Protein AF-A0A2E6VPT6-F1 (afdb_monomer_lite)

pLDDT: mean 77.1, std 21.38, range [27.17, 98.0]

Sequence (353 aa):
MSQFRINTGSLKQSLVQQAKQEAKQEAKKKENAQTSQAAENAAENAEVPGDADGPDAAILKKMRKQRRAKKASAEGASELDDSLKDGDLDSETLTANAVSRKGGGGSDLLGGDSFGEGNRREMIEQYLLGHIKEDSDHFSKLRAEGQNDFFDPELDAKAIEDLGLKAPGHMVRLFDYWRHQGLDRFETIEKSASLLNGFRNAGKVRQLFNELETSPIRDIYPLEVMISLLEQNNNKLPGVNFGNVLQNLDQLAKEQTAVTGHPTLLELPKDYRIKGFAILGGRRPGYAFTPSPKEGYYQLNVETEGQWDFALLAVPTKQVGRITRELPSESILEKFSLNVIEASEAPTLEEKA

Secondary structure (DSSP, 8-state):
-------HHHHHHHHHHHHHHHHHHHHHHHHHHHHHHHHHHHHHT-PPPP----HHHHHHHHHHHHHHHHHHHHHHHHHHHHSSSS----S---------------TTSS------HHHHHHHHHHHHH-SHHHHHHHHHHHHHTT------TT--HHHHHHTGGGHHHHHHHHHHHHHHTT--HHHHHHHHHHHHHT-S-HHHHHHHHHHHTTS--SS--HHHHHHHHHHHHGGGSBTEEE----S-HHHHHHT--EETTSPEEEE--TTEEEEEEEESSS----EEEEE-SSTTEEEEEESS-EEEEEEEEEEEEEEETTEEEE-TT-EEEEEEEEEEE-GGGSPPTTT--

Structure (mmCIF, N/CA/C/O backbone):
data_AF-A0A2E6VPT6-F1
#
_entry.id   AF-A0A2E6VPT6-F1
#
loop_
_atom_site.group_PDB
_atom_site.id
_atom_site.type_symbol
_atom_site.label_atom_id
_atom_site.label_alt_id
_atom_site.label_comp_id
_atom_site.label_asym_id
_atom_site.label_entity_id
_atom_site.label_seq_id
_atom_site.pdbx_PDB_ins_code
_atom_site.Cartn_x
_atom_site.Cartn_y
_atom_site.Cartn_z
_atom_site.occupancy
_atom_site.B_iso_or_equiv
_atom_site.auth_seq_id
_atom_site.auth_comp_id
_atom_site.auth_asym_id
_atom_site.auth_atom_id
_atom_site.pdbx_PDB_model_num
ATOM 1 N N . MET A 1 1 ? -13.534 -58.617 22.914 1.00 40.75 1 MET A N 1
ATOM 2 C CA . MET A 1 1 ? -14.288 -57.796 21.941 1.00 40.75 1 MET A CA 1
ATOM 3 C C . MET A 1 1 ? -15.267 -56.926 22.716 1.00 40.75 1 MET A C 1
ATOM 5 O O . MET A 1 1 ? -16.223 -57.460 23.262 1.00 40.75 1 MET A O 1
ATOM 9 N N . SER A 1 2 ? -14.976 -55.632 22.863 1.00 48.31 2 SER A N 1
ATOM 10 C CA . SER A 1 2 ? -15.811 -54.697 23.632 1.00 48.31 2 SER A CA 1
ATOM 11 C C . SER A 1 2 ? -16.874 -54.087 22.718 1.00 48.31 2 SER A C 1
ATOM 13 O O . SER A 1 2 ? -16.536 -53.479 21.704 1.00 48.31 2 SER A O 1
ATOM 15 N N . GLN A 1 3 ? -18.153 -54.298 23.034 1.00 47.59 3 GLN A N 1
ATOM 16 C CA . GLN A 1 3 ? -19.277 -53.750 22.276 1.00 47.59 3 GLN A CA 1
ATOM 17 C C . GLN A 1 3 ? -19.547 -52.306 22.719 1.00 47.59 3 GLN A C 1
ATOM 19 O O . GLN A 1 3 ? -20.105 -52.070 23.789 1.00 47.59 3 GLN A O 1
ATOM 24 N N . PHE A 1 4 ? -19.182 -51.335 21.881 1.00 52.88 4 PHE A N 1
ATOM 25 C CA . PHE A 1 4 ? -19.593 -49.942 22.049 1.00 52.88 4 PHE A CA 1
ATOM 26 C C . PHE A 1 4 ? -21.059 -49.780 21.630 1.00 52.88 4 PHE A C 1
ATOM 28 O O . PHE A 1 4 ? -21.396 -49.853 20.449 1.00 52.88 4 PHE A O 1
ATOM 35 N N . ARG A 1 5 ? -21.947 -49.546 22.602 1.00 55.59 5 ARG A N 1
ATOM 36 C CA . ARG A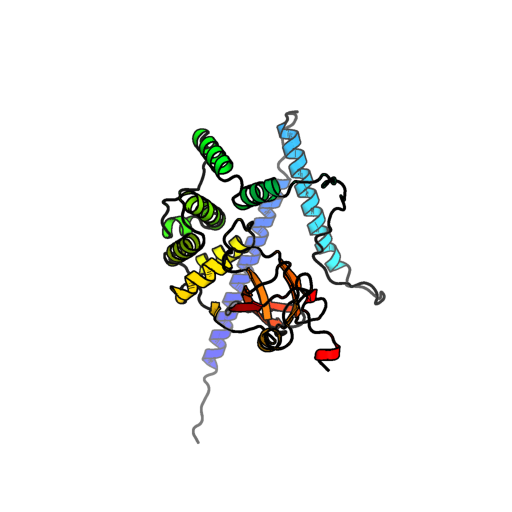 1 5 ? -23.324 -49.107 22.345 1.00 55.59 5 ARG A CA 1
ATOM 37 C C . ARG A 1 5 ? -23.340 -47.586 22.215 1.00 55.59 5 ARG A C 1
ATOM 39 O O . ARG A 1 5 ? -23.150 -46.875 23.198 1.00 55.59 5 ARG A O 1
ATOM 46 N N . ILE A 1 6 ? -23.567 -47.092 21.001 1.00 63.19 6 ILE A N 1
ATOM 47 C CA . ILE A 1 6 ? -23.748 -45.662 20.733 1.00 63.19 6 ILE A CA 1
ATOM 48 C C . ILE A 1 6 ? -25.130 -45.248 21.248 1.00 63.19 6 ILE A C 1
ATOM 50 O O . ILE A 1 6 ? -26.151 -45.814 20.859 1.00 63.19 6 ILE A O 1
ATOM 54 N N . ASN A 1 7 ? -25.161 -44.261 22.144 1.00 60.19 7 ASN A N 1
ATOM 55 C CA . ASN A 1 7 ? -26.386 -43.747 22.744 1.00 60.19 7 ASN A CA 1
ATOM 56 C C . ASN A 1 7 ? -27.104 -42.795 21.769 1.00 60.19 7 ASN A C 1
ATOM 58 O O . ASN A 1 7 ? -26.874 -41.586 21.753 1.00 60.19 7 ASN A O 1
ATOM 62 N N . THR A 1 8 ? -27.984 -43.349 20.935 1.00 69.75 8 THR A N 1
ATOM 63 C CA . THR A 1 8 ? -28.725 -42.630 19.881 1.00 69.75 8 THR A CA 1
ATOM 64 C C . THR A 1 8 ? -29.763 -41.627 20.403 1.00 69.75 8 THR A C 1
ATOM 66 O O . THR A 1 8 ? -30.329 -40.871 19.614 1.00 69.75 8 THR A O 1
ATOM 69 N N . GLY A 1 9 ? -30.043 -41.604 21.712 1.00 72.69 9 GLY A N 1
ATOM 70 C CA . GLY A 1 9 ? -31.019 -40.686 22.310 1.00 72.69 9 GLY A CA 1
ATOM 71 C C . GLY A 1 9 ? -30.565 -39.222 22.308 1.00 72.69 9 GLY A C 1
ATOM 72 O O . GLY A 1 9 ? -31.368 -38.332 22.036 1.00 72.69 9 GLY A O 1
ATOM 73 N N . SER A 1 10 ? -29.269 -38.979 22.532 1.00 72.88 10 SER A N 1
ATOM 74 C CA . SER A 1 10 ? -28.702 -37.624 22.638 1.00 72.88 10 SER A CA 1
ATOM 75 C C . SER A 1 10 ? -28.697 -36.881 21.291 1.00 72.88 10 SER A C 1
ATOM 77 O O . SER A 1 10 ? -29.099 -35.722 21.201 1.00 72.88 10 SER A O 1
ATOM 79 N N . LEU A 1 11 ? -28.364 -37.588 20.206 1.00 72.50 11 LEU A N 1
ATOM 80 C CA . LEU A 1 11 ? -28.342 -37.031 18.846 1.00 72.50 11 LEU A CA 1
ATOM 81 C C . LEU A 1 11 ? -29.724 -36.575 18.361 1.00 72.50 11 LEU A C 1
ATOM 83 O O . LEU A 1 11 ? -29.849 -35.530 17.728 1.00 72.50 11 LEU A O 1
ATOM 87 N N . LYS A 1 12 ? -30.786 -37.317 18.693 1.00 79.44 12 LYS A N 1
ATOM 88 C CA . LYS A 1 12 ? -32.149 -36.922 18.309 1.00 79.44 12 LYS A CA 1
ATOM 89 C C . LYS A 1 12 ? -32.606 -35.656 19.035 1.00 79.44 12 LYS A C 1
ATOM 91 O O . LYS A 1 12 ? -33.304 -34.840 18.440 1.00 79.44 12 LYS A O 1
ATOM 96 N N . GLN A 1 13 ? -32.201 -35.463 20.291 1.00 82.25 13 GLN A N 1
ATOM 97 C CA . GLN A 1 13 ? -32.541 -34.248 21.036 1.00 82.25 13 GLN A CA 1
ATOM 98 C C . GLN A 1 13 ? -31.805 -33.013 20.502 1.00 82.25 13 GLN A C 1
ATOM 100 O O . GLN A 1 13 ? -32.424 -31.952 20.403 1.00 82.25 13 GLN A O 1
ATOM 105 N N . SER A 1 14 ? -30.537 -33.144 20.093 1.00 82.06 14 SER A N 1
ATOM 106 C CA . SER A 1 14 ? -29.776 -32.011 19.544 1.00 82.06 14 SER A CA 1
ATOM 107 C C . SER A 1 14 ? -30.346 -31.534 18.200 1.00 82.06 14 SER A C 1
ATOM 109 O O . SER A 1 14 ? -30.521 -30.332 18.003 1.00 82.06 14 SER A O 1
ATOM 111 N N . LEU A 1 15 ? -30.735 -32.458 17.313 1.00 83.69 15 LEU A N 1
ATOM 112 C CA . LEU A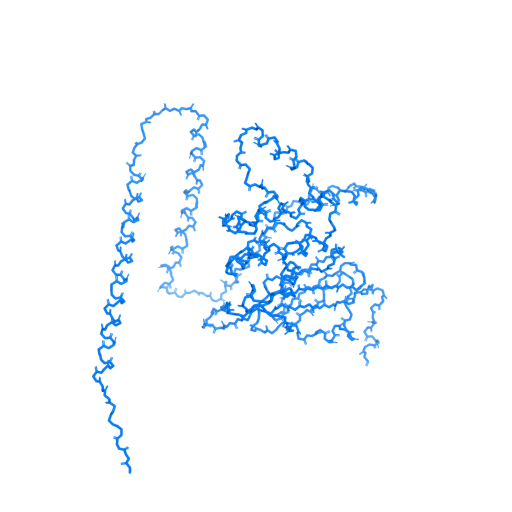 1 15 ? -31.313 -32.117 16.006 1.00 83.69 15 LEU A CA 1
ATOM 113 C C . LEU A 1 15 ? -32.670 -31.406 16.130 1.00 83.69 15 LEU A C 1
ATOM 115 O O . LEU A 1 15 ? -32.945 -30.449 15.409 1.00 83.69 15 LEU A O 1
ATOM 119 N N . VAL A 1 16 ? -33.506 -31.816 17.090 1.00 89.56 16 VAL A N 1
ATOM 120 C CA . VAL A 1 16 ? -34.799 -31.156 17.346 1.00 89.56 16 VAL A CA 1
ATOM 121 C C . VAL A 1 16 ? -34.610 -29.747 17.917 1.00 89.56 16 VAL A C 1
ATOM 123 O O . VAL A 1 16 ? -35.387 -28.844 17.600 1.00 89.56 16 VAL A O 1
ATOM 126 N N . GLN A 1 17 ? -33.587 -29.527 18.748 1.00 87.44 17 GLN A N 1
ATOM 127 C CA . GLN A 1 17 ? -33.273 -28.187 19.253 1.00 87.44 17 GLN A CA 1
ATOM 128 C C . GLN A 1 17 ? -32.761 -27.266 18.144 1.00 87.44 17 GLN A C 1
ATOM 130 O O . GLN A 1 17 ? -33.186 -26.112 18.082 1.00 87.44 17 GLN A O 1
ATOM 135 N N . GLN A 1 18 ? -31.926 -27.781 17.241 1.00 87.31 18 GLN A N 1
ATOM 136 C CA . GLN A 1 18 ? -31.409 -27.017 16.110 1.00 87.31 18 GLN A CA 1
ATOM 137 C C . GLN A 1 18 ? -32.531 -26.591 15.148 1.00 87.31 18 GLN A C 1
ATOM 139 O O . GLN A 1 18 ? -32.668 -25.403 14.859 1.00 87.31 18 GLN A O 1
ATOM 144 N N . ALA A 1 19 ? -33.430 -27.510 14.777 1.00 89.56 19 ALA A N 1
ATOM 145 C CA . ALA A 1 19 ? -34.576 -27.195 13.916 1.00 89.56 19 ALA A CA 1
ATOM 146 C C . ALA A 1 19 ? -35.510 -26.126 14.525 1.00 89.56 19 ALA A C 1
ATOM 148 O O . ALA A 1 19 ? -36.027 -25.256 13.823 1.00 89.56 19 ALA A O 1
ATOM 149 N N . LYS A 1 20 ? -35.702 -26.135 15.854 1.00 90.94 20 LYS A N 1
ATOM 150 C CA . LYS A 1 20 ? -36.490 -25.100 16.551 1.00 90.94 20 LYS A CA 1
ATOM 151 C C . LYS A 1 20 ? -35.816 -23.726 16.533 1.00 90.94 20 LYS A C 1
ATOM 153 O O . LYS A 1 20 ? -36.515 -22.713 16.496 1.00 90.94 20 LYS A O 1
ATOM 158 N N . GLN A 1 21 ? -34.486 -23.672 16.586 1.00 88.06 21 GLN A N 1
ATOM 159 C CA . GLN A 1 21 ? -33.748 -22.410 16.513 1.00 88.06 21 GLN A CA 1
ATOM 160 C C . GLN A 1 21 ? -33.799 -21.814 15.105 1.00 88.06 21 GLN A C 1
ATOM 162 O O . GLN A 1 21 ? -34.060 -20.618 14.971 1.00 88.06 21 GLN A O 1
ATOM 167 N N . GLU A 1 22 ? -33.641 -22.641 14.074 1.00 89.56 22 GLU A N 1
ATOM 168 C CA . GLU A 1 22 ? -33.713 -22.219 12.671 1.00 89.56 22 GLU A CA 1
ATOM 169 C C . GLU A 1 22 ? -35.109 -21.680 12.317 1.00 89.56 22 GLU A C 1
ATOM 171 O O . GLU A 1 22 ? -35.226 -20.556 11.824 1.00 89.56 22 GLU A O 1
ATOM 176 N N . ALA A 1 23 ? -36.180 -22.383 12.708 1.00 90.25 23 ALA A N 1
ATOM 177 C CA . ALA A 1 23 ? -37.555 -21.918 12.492 1.00 90.25 23 ALA A CA 1
ATOM 178 C C . ALA A 1 23 ? -37.846 -20.568 13.182 1.00 90.25 23 ALA A C 1
ATOM 180 O O . ALA A 1 23 ? -38.525 -19.700 12.628 1.00 90.25 23 ALA A O 1
ATOM 181 N N . LYS A 1 24 ? -37.295 -20.349 14.386 1.00 90.38 24 LYS A N 1
ATOM 182 C CA . LYS A 1 24 ? -37.454 -19.084 15.123 1.00 90.38 24 LYS A CA 1
ATOM 183 C C . LYS A 1 24 ? -36.692 -17.928 14.465 1.00 90.38 24 LYS A C 1
ATOM 185 O O . LYS A 1 24 ? -37.152 -16.787 14.521 1.00 90.38 24 LYS A O 1
ATOM 190 N N . GLN A 1 25 ? -35.539 -18.200 13.854 1.00 85.38 25 GLN A N 1
ATOM 191 C CA . GLN A 1 25 ? -34.781 -17.193 13.107 1.00 85.38 25 GLN A CA 1
ATOM 192 C C . GLN A 1 25 ? -35.472 -16.823 11.791 1.00 85.38 25 GLN A C 1
ATOM 194 O O . GLN A 1 25 ? -35.511 -15.645 11.436 1.00 85.38 25 GLN A O 1
ATOM 199 N N . GLU A 1 26 ? -36.056 -17.796 11.094 1.00 87.94 26 GLU A N 1
ATOM 200 C CA . GLU A 1 26 ? -36.772 -17.549 9.842 1.00 87.94 26 GLU A CA 1
ATOM 201 C C . GLU A 1 26 ? -38.056 -16.732 10.060 1.00 87.94 26 GLU A C 1
ATOM 203 O O . GLU A 1 26 ? -38.326 -15.794 9.309 1.00 87.94 26 GLU A O 1
ATOM 208 N N . ALA A 1 27 ? -38.799 -17.005 11.140 1.00 88.81 27 ALA A N 1
ATOM 209 C CA . ALA A 1 27 ? -39.974 -16.219 11.519 1.00 88.81 27 ALA A CA 1
ATOM 210 C C . ALA A 1 27 ? -39.625 -14.744 11.801 1.00 88.81 27 ALA A C 1
ATOM 212 O O . ALA A 1 27 ? -40.278 -13.847 11.271 1.00 88.81 27 ALA A O 1
ATOM 213 N N . LYS A 1 28 ? -38.535 -14.482 12.541 1.00 88.38 28 LYS A N 1
ATOM 214 C CA . LYS A 1 28 ? -38.053 -13.111 12.799 1.00 88.38 28 LYS A CA 1
ATOM 215 C C . LYS A 1 28 ? -37.633 -12.372 11.528 1.00 88.38 28 LYS A C 1
ATOM 217 O O . LYS A 1 28 ? -37.831 -11.165 11.425 1.00 88.38 28 LYS A O 1
ATOM 222 N N . LYS A 1 29 ? -37.047 -13.075 10.551 1.00 85.19 29 LYS A N 1
ATOM 223 C CA . LYS A 1 29 ? -36.697 -12.470 9.255 1.00 85.19 29 LYS A CA 1
ATOM 224 C C . LYS A 1 29 ? -37.944 -12.044 8.476 1.00 85.19 29 LYS A C 1
ATOM 226 O O . LYS A 1 29 ? -37.945 -10.954 7.913 1.00 85.19 29 LYS A O 1
ATOM 231 N N . LYS A 1 30 ? -38.999 -12.867 8.478 1.00 88.06 30 LYS A N 1
ATOM 232 C CA . LYS A 1 30 ? -40.273 -12.553 7.804 1.00 88.06 30 LYS A CA 1
ATOM 233 C C . LYS A 1 30 ? -40.994 -11.365 8.455 1.00 88.06 30 LYS A C 1
ATOM 235 O O . LYS A 1 30 ? -41.487 -10.500 7.740 1.00 88.06 30 LYS A O 1
ATOM 240 N N . GLU A 1 31 ? -40.976 -11.278 9.784 1.00 83.88 31 GLU A N 1
ATOM 241 C CA . GLU A 1 31 ? -41.563 -10.161 10.541 1.00 83.88 31 GLU A CA 1
ATOM 242 C C . GLU A 1 31 ? -40.852 -8.822 10.260 1.00 83.88 31 GLU A C 1
ATOM 244 O O . GLU A 1 31 ? -41.497 -7.811 9.973 1.00 83.88 31 GLU A O 1
ATOM 249 N N . ASN A 1 32 ? -39.513 -8.820 10.236 1.00 77.38 32 ASN A N 1
ATOM 250 C CA . ASN A 1 32 ? -38.742 -7.622 9.891 1.00 77.38 32 ASN A CA 1
ATOM 251 C C . ASN A 1 32 ? -38.994 -7.167 8.444 1.00 77.38 32 ASN A C 1
ATOM 253 O O . ASN A 1 32 ? -39.146 -5.971 8.205 1.00 77.38 32 ASN A O 1
ATOM 257 N N . ALA A 1 33 ? -39.086 -8.103 7.492 1.00 77.94 33 ALA A N 1
ATOM 258 C CA . ALA A 1 33 ? -39.359 -7.780 6.091 1.00 77.94 33 ALA A CA 1
ATOM 259 C C . ALA A 1 33 ? -40.743 -7.132 5.901 1.00 77.94 33 ALA A C 1
ATOM 261 O O . ALA A 1 33 ? -40.857 -6.118 5.216 1.00 77.94 33 ALA A O 1
ATOM 262 N N . GLN A 1 34 ? -41.780 -7.657 6.567 1.00 77.62 34 GLN A N 1
ATOM 263 C CA . GLN A 1 34 ? -43.126 -7.072 6.527 1.00 77.62 34 GLN A CA 1
ATOM 264 C C . GLN A 1 34 ? -43.175 -5.672 7.151 1.00 77.62 34 GLN A C 1
ATOM 266 O O . GLN A 1 34 ? -43.845 -4.785 6.623 1.00 77.62 34 GLN A O 1
ATOM 271 N N . THR A 1 35 ? -42.432 -5.447 8.238 1.00 74.06 35 THR A N 1
ATOM 272 C CA . THR A 1 35 ? -42.390 -4.140 8.914 1.00 74.06 35 THR A CA 1
ATOM 273 C C . THR A 1 35 ? -41.722 -3.072 8.040 1.00 74.06 35 THR A C 1
ATOM 275 O O . THR A 1 35 ? -42.212 -1.946 7.957 1.00 74.06 35 THR A O 1
ATOM 278 N N . SER A 1 36 ? -40.644 -3.426 7.328 1.00 68.88 36 SER A N 1
ATOM 279 C CA . SER A 1 36 ? -39.991 -2.526 6.366 1.00 68.88 36 SER A CA 1
ATOM 280 C C . SER A 1 36 ? -40.905 -2.175 5.190 1.00 68.88 36 SER A C 1
ATOM 282 O O . SER A 1 36 ? -40.993 -1.008 4.819 1.00 68.88 36 SER A O 1
ATOM 284 N N . GLN A 1 37 ? -41.645 -3.152 4.663 1.00 70.12 37 GLN A N 1
ATOM 285 C CA . GLN A 1 37 ? -42.556 -2.947 3.534 1.00 70.12 37 GLN A CA 1
ATOM 286 C C . GLN A 1 37 ? -43.771 -2.079 3.915 1.00 70.12 37 GLN A C 1
ATOM 288 O O . GLN A 1 37 ? -44.217 -1.239 3.133 1.00 70.12 37 GLN A O 1
ATOM 293 N N . ALA A 1 38 ? -44.277 -2.215 5.146 1.00 68.00 38 ALA A N 1
ATOM 294 C CA . ALA A 1 38 ? -45.350 -1.369 5.670 1.00 68.00 38 ALA A CA 1
ATOM 295 C C . ALA A 1 38 ? -44.906 0.091 5.889 1.00 68.00 38 ALA A C 1
ATOM 297 O O . ALA A 1 38 ? -45.662 1.014 5.581 1.00 68.00 38 ALA A O 1
ATOM 298 N N . ALA A 1 39 ? -43.680 0.312 6.378 1.00 64.69 39 ALA A N 1
ATOM 299 C CA . ALA A 1 39 ? -43.120 1.654 6.558 1.00 64.69 39 ALA A CA 1
ATOM 300 C C . ALA A 1 39 ? -42.878 2.373 5.217 1.00 64.69 39 ALA A C 1
ATOM 302 O O . ALA A 1 39 ? -43.067 3.585 5.120 1.00 64.69 39 ALA A O 1
ATOM 303 N N . GLU A 1 40 ? -42.503 1.627 4.177 1.00 65.81 40 GLU A N 1
ATOM 304 C CA . GLU A 1 40 ? -42.269 2.162 2.834 1.00 65.81 40 GLU A CA 1
ATOM 305 C C . GLU A 1 40 ? -43.582 2.586 2.149 1.00 65.81 40 GLU A C 1
ATOM 307 O O . GLU A 1 40 ? -43.682 3.707 1.647 1.00 65.81 40 GLU A O 1
ATOM 312 N N . ASN A 1 41 ? -44.636 1.769 2.255 1.00 68.19 41 ASN A N 1
ATOM 313 C CA . ASN A 1 41 ? -45.967 2.095 1.722 1.00 68.19 41 ASN A CA 1
ATOM 314 C C . ASN A 1 41 ? -46.629 3.295 2.428 1.00 68.19 41 ASN A C 1
ATOM 316 O O . ASN A 1 41 ? -47.405 4.032 1.816 1.00 68.19 41 ASN A O 1
ATOM 320 N N . ALA A 1 42 ? -46.328 3.514 3.713 1.00 62.66 42 ALA A N 1
ATOM 321 C CA . ALA A 1 42 ? -46.818 4.675 4.458 1.00 62.66 42 ALA A CA 1
ATOM 322 C C . ALA A 1 42 ? -46.147 5.988 4.010 1.00 62.66 42 ALA A C 1
ATOM 324 O O . ALA A 1 42 ? -46.776 7.044 4.045 1.00 62.66 42 ALA A O 1
ATOM 325 N N . ALA A 1 43 ? -44.891 5.931 3.554 1.00 61.72 43 ALA A N 1
ATOM 326 C CA . ALA A 1 43 ? -44.162 7.098 3.061 1.00 61.72 43 ALA A CA 1
ATOM 327 C C . ALA A 1 43 ? -44.557 7.494 1.625 1.00 61.72 43 ALA A C 1
ATOM 329 O O . ALA A 1 43 ? -44.428 8.663 1.259 1.00 61.72 43 ALA A O 1
ATOM 330 N N . GLU A 1 44 ? -45.041 6.547 0.815 1.00 60.12 44 GLU A N 1
ATOM 331 C CA . GLU A 1 44 ? -45.430 6.797 -0.581 1.00 60.12 44 GLU A CA 1
ATOM 332 C C . GLU A 1 44 ? -46.816 7.465 -0.715 1.00 60.12 44 GLU A C 1
ATOM 334 O O . GLU A 1 44 ? -47.047 8.185 -1.683 1.00 60.12 44 GLU A O 1
ATOM 339 N N . ASN A 1 45 ? -47.692 7.330 0.292 1.00 56.62 45 ASN A N 1
ATOM 340 C CA . ASN A 1 45 ? -49.064 7.870 0.287 1.00 56.62 45 ASN A CA 1
ATOM 341 C C . ASN A 1 45 ? -49.262 9.174 1.086 1.00 56.62 45 ASN A C 1
ATOM 343 O O . ASN A 1 45 ? -50.396 9.614 1.276 1.00 56.62 45 ASN A O 1
ATOM 347 N N . ALA A 1 46 ? -48.194 9.812 1.571 1.00 52.81 46 ALA A N 1
ATOM 348 C CA . ALA A 1 46 ? -48.313 11.110 2.233 1.00 52.81 46 ALA A CA 1
ATOM 349 C C . ALA A 1 46 ? -48.553 12.225 1.192 1.00 52.81 46 ALA A C 1
ATOM 351 O O . ALA A 1 46 ? -47.615 12.699 0.544 1.00 52.81 46 ALA A O 1
ATOM 352 N N . GLU A 1 47 ? -49.815 12.632 1.022 1.00 46.94 47 GLU A N 1
ATOM 353 C CA . GLU A 1 47 ? -50.206 13.796 0.218 1.00 46.94 47 GLU A CA 1
ATOM 354 C C . GLU A 1 47 ? -49.546 15.077 0.758 1.00 46.94 47 GLU A C 1
ATOM 356 O O . GLU A 1 47 ? -49.614 15.387 1.948 1.00 46.94 47 GLU A O 1
ATOM 361 N N . VAL A 1 48 ? -48.887 15.830 -0.129 1.00 49.38 48 VAL A N 1
ATOM 362 C CA . VAL A 1 48 ? -48.286 17.135 0.186 1.00 49.38 48 VAL A CA 1
ATOM 363 C C . VAL A 1 48 ? -49.280 18.231 -0.222 1.00 49.38 48 VAL A C 1
ATOM 365 O O . VAL A 1 48 ? -49.690 18.235 -1.386 1.00 49.38 48 VAL A O 1
ATOM 368 N N . PRO A 1 49 ? -49.657 19.164 0.675 1.00 42.84 49 PRO A N 1
ATOM 369 C CA . PRO A 1 49 ? -50.495 20.301 0.315 1.00 42.84 49 PRO A CA 1
ATOM 370 C C . PRO A 1 49 ? -49.733 21.279 -0.591 1.00 42.84 49 PRO A C 1
ATOM 372 O O . PRO A 1 49 ? -48.517 21.430 -0.481 1.00 42.84 49 PRO A O 1
ATOM 375 N N . GLY A 1 50 ? -50.473 21.887 -1.518 1.00 46.16 50 GLY A N 1
ATOM 376 C CA . GLY A 1 50 ? -49.966 22.528 -2.729 1.00 46.16 50 GLY A CA 1
ATOM 377 C C . GLY A 1 50 ? -49.165 23.828 -2.589 1.00 46.16 50 GLY A C 1
ATOM 378 O O . GLY A 1 50 ? -49.145 24.489 -1.555 1.00 46.16 50 GLY A O 1
ATOM 379 N N . ASP A 1 51 ? -48.551 24.142 -3.734 1.00 50.91 51 ASP A N 1
ATOM 380 C CA . ASP A 1 51 ? -48.075 25.428 -4.253 1.00 50.91 51 ASP A CA 1
ATOM 381 C C . ASP A 1 51 ? -47.091 26.250 -3.408 1.00 50.91 51 ASP A C 1
ATOM 383 O O . ASP A 1 51 ? -47.441 27.213 -2.728 1.00 50.91 51 ASP A O 1
ATOM 387 N N . ALA A 1 52 ? -45.802 25.941 -3.586 1.00 46.88 52 ALA A N 1
ATOM 388 C CA . ALA A 1 52 ? -44.714 26.887 -3.355 1.00 46.88 52 ALA A CA 1
ATOM 389 C C . ALA A 1 52 ? -43.642 26.740 -4.452 1.00 46.88 52 ALA A C 1
ATOM 391 O O . ALA A 1 52 ? -42.774 25.864 -4.391 1.00 46.88 52 ALA A O 1
ATOM 392 N N . ASP A 1 53 ? -43.704 27.611 -5.463 1.00 52.00 53 ASP A N 1
ATOM 393 C CA . ASP A 1 53 ? -42.659 27.798 -6.477 1.00 52.00 53 ASP A CA 1
ATOM 394 C C . ASP A 1 53 ? -41.440 28.503 -5.855 1.00 52.00 53 ASP A C 1
ATOM 396 O O . ASP A 1 53 ? -41.212 29.700 -6.024 1.00 52.00 53 ASP A O 1
ATOM 400 N N . GLY A 1 54 ? -40.659 27.743 -5.086 1.00 56.38 54 GLY A N 1
ATOM 401 C CA . GLY A 1 54 ? -39.372 28.160 -4.530 1.00 56.38 54 GLY A CA 1
ATOM 402 C C . GLY A 1 54 ? -38.198 27.340 -5.088 1.00 56.38 54 GLY A C 1
ATOM 403 O O . GLY A 1 54 ? -38.397 26.211 -5.550 1.00 56.38 54 GLY A O 1
ATOM 404 N N . PRO A 1 55 ? -36.953 27.855 -5.018 1.00 51.88 55 PRO A N 1
ATOM 405 C CA . PRO A 1 55 ? -35.748 27.169 -5.509 1.00 51.88 55 PRO A CA 1
ATOM 406 C C . PRO A 1 55 ? -35.539 25.771 -4.891 1.00 51.88 55 PRO A C 1
ATOM 408 O O . PRO A 1 55 ? -34.981 24.880 -5.539 1.00 51.88 55 PRO A O 1
ATOM 411 N N . ASP A 1 56 ? -36.085 25.527 -3.700 1.00 53.66 56 ASP A N 1
ATOM 412 C CA . ASP A 1 56 ? -36.037 24.231 -3.018 1.00 53.66 56 ASP A CA 1
ATOM 413 C C . ASP A 1 56 ? -36.940 23.164 -3.661 1.00 53.66 56 ASP A C 1
ATOM 415 O O . ASP A 1 56 ? -36.611 21.972 -3.651 1.00 53.66 56 ASP A O 1
ATOM 419 N N . ALA A 1 57 ? -38.033 23.566 -4.320 1.00 57.31 57 ALA A N 1
ATOM 420 C CA . ALA A 1 57 ? -38.919 22.643 -5.030 1.00 57.31 57 ALA A CA 1
ATOM 421 C C . ALA A 1 57 ? -38.211 22.002 -6.237 1.00 57.31 57 ALA A C 1
ATOM 423 O O . ALA A 1 57 ? -38.409 20.817 -6.527 1.00 57.31 57 ALA A O 1
ATOM 424 N N . ALA A 1 58 ? -37.320 22.744 -6.905 1.00 59.50 58 ALA A N 1
ATOM 425 C CA . ALA A 1 58 ? -36.524 22.240 -8.023 1.00 59.50 58 ALA A CA 1
ATOM 426 C C . ALA A 1 58 ? -35.487 21.195 -7.573 1.00 59.50 58 ALA A C 1
ATOM 428 O O . ALA A 1 58 ? -35.307 20.170 -8.242 1.00 59.50 58 ALA A O 1
ATOM 429 N N . ILE A 1 59 ? -34.857 21.404 -6.411 1.00 63.25 59 ILE A N 1
ATOM 430 C CA . ILE A 1 59 ? -33.903 20.459 -5.811 1.00 63.25 59 ILE A CA 1
ATOM 431 C C . ILE A 1 59 ? -34.626 19.167 -5.410 1.00 63.25 59 ILE A C 1
ATOM 433 O O . ILE A 1 59 ? -34.171 18.070 -5.756 1.00 63.25 59 ILE A O 1
ATOM 437 N N . LEU A 1 60 ? -35.803 19.276 -4.784 1.00 61.47 60 LEU A N 1
ATOM 438 C CA . LEU A 1 60 ? -36.615 18.114 -4.411 1.00 61.47 60 LEU A CA 1
ATOM 439 C C . LEU A 1 60 ? -37.083 17.312 -5.637 1.00 61.47 60 LEU A C 1
ATOM 441 O O . LEU A 1 60 ? -37.039 16.077 -5.636 1.00 61.47 60 LEU A O 1
ATOM 445 N N . LYS A 1 61 ? -37.484 17.994 -6.719 1.00 67.25 61 LYS A N 1
ATOM 446 C CA . LYS A 1 61 ? -37.888 17.357 -7.986 1.00 67.25 61 LYS A CA 1
ATOM 447 C C . LYS A 1 61 ? -36.710 16.622 -8.640 1.00 67.25 61 LYS A C 1
ATOM 449 O O . LYS A 1 61 ? -36.884 15.510 -9.144 1.00 67.25 61 LYS A O 1
ATOM 454 N N . LYS A 1 62 ? -35.497 17.188 -8.566 1.00 65.06 62 LYS A N 1
ATOM 455 C CA . LYS A 1 62 ? -34.255 16.579 -9.077 1.00 65.06 62 LYS A CA 1
ATOM 456 C C . LYS A 1 62 ? -33.848 15.340 -8.271 1.00 65.06 62 LYS A C 1
ATOM 458 O O . LYS A 1 62 ? -33.536 14.311 -8.873 1.00 65.06 62 LYS A O 1
ATOM 463 N N . MET A 1 63 ? -33.953 15.381 -6.939 1.00 62.44 63 MET A N 1
ATOM 464 C CA . MET A 1 63 ? -33.707 14.208 -6.087 1.00 62.44 63 MET A CA 1
ATOM 465 C C . MET A 1 63 ? -34.740 13.093 -6.310 1.00 62.44 63 MET A C 1
ATOM 467 O O . MET A 1 63 ? -34.369 11.923 -6.408 1.00 62.44 63 MET A O 1
ATOM 471 N N . ARG A 1 64 ? -36.030 13.426 -6.466 1.00 65.12 64 ARG A N 1
ATOM 472 C CA . ARG A 1 64 ? -37.075 12.437 -6.801 1.00 65.12 64 ARG A CA 1
ATOM 473 C C . ARG A 1 64 ? -36.836 11.791 -8.170 1.00 65.12 64 ARG A C 1
ATOM 475 O O . ARG A 1 64 ? -36.988 10.577 -8.297 1.00 65.12 64 ARG A O 1
ATOM 482 N N . LYS A 1 65 ? -36.387 12.558 -9.172 1.00 65.19 65 LYS A N 1
ATOM 483 C CA . LYS A 1 65 ? -36.009 12.025 -10.494 1.00 65.19 65 LYS A CA 1
ATOM 484 C C . LYS A 1 65 ? -34.808 11.073 -10.410 1.00 65.19 65 LYS A C 1
ATOM 486 O O . LYS A 1 65 ? -34.846 10.008 -11.017 1.00 65.19 65 LYS A O 1
ATOM 491 N N . GLN A 1 66 ? -33.788 11.402 -9.612 1.00 59.41 66 GLN A N 1
ATOM 492 C CA . GLN A 1 66 ? -32.641 10.511 -9.378 1.00 59.41 66 GLN A CA 1
ATOM 493 C C . GLN A 1 66 ? -33.027 9.225 -8.633 1.00 59.41 66 GLN A C 1
ATOM 495 O O . GLN A 1 66 ? -32.520 8.155 -8.962 1.00 59.41 66 GLN A O 1
ATOM 500 N N . ARG A 1 67 ? -33.956 9.299 -7.669 1.00 60.53 67 ARG A N 1
ATOM 501 C CA . ARG A 1 67 ? -34.469 8.110 -6.968 1.00 60.53 67 ARG A CA 1
ATOM 502 C C . ARG A 1 67 ? -35.281 7.199 -7.891 1.00 60.53 67 ARG A C 1
ATOM 504 O O . ARG A 1 67 ? -35.067 5.994 -7.866 1.00 60.53 67 ARG A O 1
ATOM 511 N N . ARG A 1 68 ? -36.129 7.757 -8.764 1.00 58.66 68 ARG A N 1
ATOM 512 C CA . ARG A 1 68 ? -36.858 6.973 -9.781 1.00 58.66 68 ARG A CA 1
ATOM 513 C C . ARG A 1 68 ? -35.921 6.330 -10.809 1.00 58.66 68 ARG A C 1
ATOM 515 O O . ARG A 1 68 ? -36.121 5.173 -11.148 1.00 58.66 68 ARG A O 1
ATOM 522 N N . ALA A 1 69 ? -34.865 7.026 -11.236 1.00 48.25 69 ALA A N 1
ATOM 523 C CA . ALA A 1 69 ? -33.853 6.458 -12.134 1.00 48.25 69 ALA A CA 1
ATOM 524 C C . ALA A 1 69 ? -33.068 5.301 -11.484 1.00 48.25 69 ALA A C 1
ATOM 526 O O . ALA A 1 69 ? -32.795 4.302 -12.141 1.00 48.25 69 ALA A O 1
ATOM 527 N N . LYS A 1 70 ? -32.760 5.392 -10.180 1.00 52.34 70 LYS A N 1
ATOM 528 C CA . LYS A 1 70 ? -32.166 4.273 -9.428 1.00 52.34 70 LYS A CA 1
ATOM 529 C C . LYS A 1 70 ? -33.135 3.099 -9.238 1.00 52.34 70 LYS A C 1
ATOM 531 O O . LYS A 1 70 ? -32.684 1.964 -9.314 1.00 52.34 70 LYS A O 1
ATOM 536 N N . LYS A 1 71 ? -34.436 3.357 -9.034 1.00 50.97 71 LYS A N 1
ATOM 537 C CA . LYS A 1 71 ? -35.470 2.311 -8.909 1.00 50.97 71 LYS A CA 1
ATOM 538 C C . LYS A 1 71 ? -35.668 1.548 -10.227 1.00 50.97 71 LYS A C 1
ATOM 540 O O . LYS A 1 71 ? -35.582 0.329 -10.220 1.00 50.97 71 LYS A O 1
ATOM 545 N N . ALA A 1 72 ? -35.749 2.250 -11.361 1.00 49.66 72 ALA A N 1
ATOM 546 C CA . ALA A 1 72 ? -35.824 1.624 -12.687 1.00 49.66 72 ALA A CA 1
ATOM 547 C C . ALA A 1 72 ? -34.581 0.773 -13.026 1.00 49.66 72 ALA A C 1
ATOM 549 O O . ALA A 1 72 ? -34.688 -0.255 -13.686 1.00 49.66 72 ALA A O 1
ATOM 550 N N . SER A 1 73 ? -33.399 1.161 -12.533 1.00 48.41 73 SER A N 1
ATOM 551 C CA . SER A 1 73 ? -32.164 0.389 -12.723 1.00 48.41 73 SER A CA 1
ATOM 552 C C . SER A 1 73 ? -32.064 -0.851 -11.820 1.00 48.41 73 SER A C 1
ATOM 554 O O . SER A 1 73 ? -31.254 -1.729 -12.105 1.00 48.41 73 SER A O 1
ATOM 556 N N . ALA A 1 74 ? -32.851 -0.916 -10.740 1.00 44.88 74 ALA A N 1
ATOM 557 C CA . ALA A 1 74 ? -32.939 -2.070 -9.845 1.00 44.88 74 ALA A CA 1
ATOM 558 C C . ALA A 1 74 ? -34.065 -3.034 -10.261 1.00 44.88 74 ALA A C 1
ATOM 560 O O . ALA A 1 74 ? -33.872 -4.243 -10.202 1.00 44.88 74 ALA A O 1
ATOM 561 N N . GLU A 1 75 ? -35.195 -2.516 -10.750 1.00 42.03 75 GLU A N 1
ATOM 562 C CA . GLU A 1 75 ? -36.295 -3.321 -11.311 1.00 42.03 75 GLU A CA 1
ATOM 563 C C . GLU A 1 75 ? -35.898 -3.964 -12.653 1.00 42.03 75 GLU A C 1
ATOM 565 O O . GLU A 1 75 ? -36.156 -5.146 -12.863 1.00 42.03 75 GLU A O 1
ATOM 570 N N . GLY A 1 76 ? -35.118 -3.270 -13.495 1.00 37.53 76 GLY A N 1
ATOM 571 C CA . GLY A 1 76 ? -34.534 -3.869 -14.704 1.00 37.53 76 GLY A CA 1
ATOM 572 C C . GLY A 1 76 ? -33.549 -5.017 -14.430 1.00 37.53 76 GLY A C 1
ATOM 573 O O . GLY A 1 76 ? -33.283 -5.818 -15.320 1.00 37.53 76 GLY A O 1
ATOM 574 N N . ALA A 1 77 ? -33.025 -5.132 -13.203 1.00 42.28 77 ALA A N 1
ATOM 575 C CA . ALA A 1 77 ? -32.184 -6.254 -12.788 1.00 42.28 77 ALA A CA 1
ATOM 576 C C . ALA A 1 77 ? -32.992 -7.443 -12.235 1.00 42.28 77 ALA A C 1
ATOM 578 O O . ALA A 1 77 ? -32.466 -8.552 -12.228 1.00 42.28 77 ALA A O 1
ATOM 579 N N . SER A 1 78 ? -34.248 -7.246 -11.801 1.00 41.03 78 SER A N 1
ATOM 580 C CA . SER A 1 78 ? -35.120 -8.354 -11.377 1.00 41.03 78 SER A CA 1
ATOM 581 C C . SER A 1 78 ? -35.990 -8.905 -12.511 1.00 41.03 78 SER A C 1
ATOM 583 O O . SER A 1 78 ? -36.291 -10.091 -12.503 1.00 41.03 78 SER A O 1
ATOM 585 N N . GLU A 1 79 ? -36.344 -8.102 -13.522 1.00 38.81 79 GLU A N 1
ATOM 586 C CA . GLU A 1 79 ? -37.067 -8.590 -14.718 1.00 38.81 79 GLU A CA 1
ATOM 587 C C . GLU A 1 79 ? -36.189 -9.465 -15.644 1.00 38.81 79 GLU A C 1
ATOM 589 O O . GLU A 1 79 ? -36.695 -10.287 -16.412 1.00 38.81 79 GLU A O 1
ATOM 594 N N . LEU A 1 80 ? -34.860 -9.356 -15.527 1.00 40.97 80 LEU A N 1
ATOM 595 C CA . LEU A 1 80 ? -33.887 -10.217 -16.217 1.00 40.97 80 LEU A CA 1
ATOM 596 C C . LEU A 1 80 ? -33.768 -11.628 -15.607 1.00 40.97 80 LEU A C 1
ATOM 598 O O . LEU A 1 80 ? -33.213 -12.512 -16.254 1.00 40.97 80 LEU A O 1
ATOM 602 N N . ASP A 1 81 ? -34.293 -11.855 -14.397 1.00 40.81 81 ASP A N 1
ATOM 603 C CA . ASP A 1 81 ? -34.237 -13.160 -13.712 1.00 40.81 81 ASP A CA 1
ATOM 604 C C . ASP A 1 81 ? -35.513 -14.000 -13.950 1.00 40.81 81 ASP A C 1
ATOM 606 O O . ASP A 1 81 ? -35.474 -15.229 -13.901 1.00 40.81 81 ASP A O 1
ATOM 610 N N . ASP A 1 82 ? -36.638 -13.357 -14.299 1.00 39.44 82 ASP A N 1
ATOM 611 C CA . ASP A 1 82 ? -37.920 -14.031 -14.586 1.00 39.44 82 ASP A CA 1
ATOM 612 C C . ASP A 1 82 ? -38.143 -14.338 -16.083 1.00 39.44 82 ASP A C 1
ATOM 614 O O . ASP A 1 82 ? -39.058 -15.079 -16.439 1.00 39.44 82 ASP A O 1
ATOM 618 N N . SER A 1 83 ? -37.279 -13.832 -16.974 1.00 40.81 83 SER A N 1
ATOM 619 C CA . SER A 1 83 ? -37.342 -14.069 -18.430 1.00 40.81 83 SER A CA 1
ATOM 620 C C . SER A 1 83 ? -36.451 -15.219 -18.935 1.00 40.81 83 SER A C 1
ATOM 622 O O . SER A 1 83 ? -36.474 -15.535 -20.120 1.00 40.81 83 SER A O 1
ATOM 624 N N . LEU A 1 84 ? -35.715 -15.910 -18.055 1.00 46.09 84 LEU A N 1
ATOM 625 C CA . LEU A 1 84 ? -34.790 -17.002 -18.420 1.00 46.09 84 LEU A CA 1
ATOM 626 C C . LEU A 1 84 ? -35.387 -18.421 -18.321 1.00 46.09 84 LEU A C 1
ATOM 628 O O . LEU A 1 84 ? -34.641 -19.402 -18.271 1.00 46.09 84 LEU A O 1
ATOM 632 N N . LYS A 1 85 ? -36.719 -18.565 -18.280 1.00 45.06 85 LYS A N 1
ATOM 633 C CA . LYS A 1 85 ? -37.373 -19.876 -18.111 1.00 45.06 85 LYS A CA 1
ATOM 634 C C . LYS A 1 85 ? -37.921 -20.548 -19.364 1.00 45.06 85 LYS A C 1
ATOM 636 O O . LYS A 1 85 ? -38.244 -21.725 -19.256 1.00 45.06 85 LYS A O 1
ATOM 641 N N . ASP A 1 86 ? -37.926 -19.905 -20.527 1.00 36.16 86 ASP A N 1
ATOM 642 C CA . ASP A 1 86 ? -38.456 -20.530 -21.742 1.00 36.16 86 ASP A CA 1
ATOM 643 C C . ASP A 1 86 ? -37.508 -20.379 -22.943 1.00 36.16 86 ASP A C 1
ATOM 645 O O . ASP A 1 86 ? -37.298 -19.281 -23.443 1.00 36.16 86 ASP A O 1
ATOM 649 N N . GLY A 1 87 ? -36.976 -21.522 -23.394 1.00 35.97 87 GLY A N 1
ATOM 650 C CA . GLY A 1 87 ? -36.789 -21.882 -24.807 1.00 35.97 87 GLY A CA 1
ATOM 651 C C . GLY A 1 87 ? -35.741 -21.149 -25.654 1.00 35.97 87 GLY A C 1
ATOM 652 O O . GLY A 1 87 ? -35.958 -20.019 -26.068 1.00 35.97 87 GLY A O 1
ATOM 653 N N . ASP A 1 88 ? -34.689 -21.893 -26.016 1.00 37.44 88 ASP A N 1
ATOM 654 C CA . ASP A 1 88 ? -33.902 -21.806 -27.260 1.00 37.44 88 ASP A CA 1
ATOM 655 C C . ASP A 1 88 ? -33.513 -20.418 -27.783 1.00 37.44 88 ASP A C 1
ATOM 657 O O . ASP A 1 88 ? -34.262 -19.829 -28.553 1.00 37.44 88 ASP A O 1
ATOM 661 N N . LEU A 1 89 ? -32.277 -19.975 -27.515 1.00 34.53 89 LEU A N 1
ATOM 662 C CA . LEU A 1 89 ? -31.574 -19.015 -28.375 1.00 34.53 89 LEU A CA 1
ATOM 663 C C . LEU A 1 89 ? -30.046 -19.192 -28.318 1.00 34.53 89 LEU A C 1
ATOM 665 O O . LEU A 1 89 ? -29.468 -19.586 -27.304 1.00 34.53 89 LEU A O 1
ATOM 669 N N . ASP A 1 90 ? -29.433 -18.915 -29.466 1.00 31.55 90 ASP A N 1
ATOM 670 C CA . ASP A 1 90 ? -28.101 -19.319 -29.898 1.00 31.55 90 ASP A CA 1
ATOM 671 C C . ASP A 1 90 ? -26.909 -18.792 -29.083 1.00 31.55 90 ASP A C 1
ATOM 673 O O . ASP A 1 90 ? -26.858 -17.681 -28.554 1.00 31.55 90 ASP A O 1
ATOM 677 N N . SER A 1 91 ? -25.892 -19.650 -29.070 1.00 38.75 91 SER A N 1
ATOM 678 C CA . SER A 1 91 ? -24.552 -19.496 -28.514 1.00 38.75 91 SER A CA 1
ATOM 679 C C . SER A 1 91 ? -23.727 -18.446 -29.275 1.00 38.75 91 SER A C 1
ATOM 681 O O . SER A 1 91 ? -22.810 -18.798 -30.007 1.00 38.75 91 SER A O 1
ATOM 683 N N . GLU A 1 92 ? -24.008 -17.158 -29.091 1.00 35.78 92 GLU A N 1
ATOM 684 C CA . GLU A 1 92 ? -23.075 -16.072 -29.432 1.00 35.78 92 GLU A CA 1
ATOM 685 C C . GLU A 1 92 ? -23.561 -14.752 -28.812 1.00 35.78 92 GLU A C 1
ATOM 687 O O . GLU A 1 92 ? -24.239 -13.970 -29.459 1.00 35.78 92 GLU A O 1
ATOM 692 N N . THR A 1 93 ? -23.291 -14.529 -27.518 1.00 38.34 93 THR A N 1
ATOM 693 C CA . THR A 1 93 ? -23.118 -13.204 -26.859 1.00 38.34 93 THR A CA 1
ATOM 694 C C . THR A 1 93 ? -23.129 -13.344 -25.329 1.00 38.34 93 THR A C 1
ATOM 696 O O . THR A 1 93 ? -24.091 -13.000 -24.656 1.00 38.34 93 THR A O 1
ATOM 699 N N . LEU A 1 94 ? -22.025 -13.805 -24.732 1.00 30.33 94 LEU A N 1
ATOM 700 C CA . LEU A 1 94 ? -21.776 -13.622 -23.292 1.00 30.33 94 LEU A CA 1
ATOM 701 C C . LEU A 1 94 ? -20.294 -13.313 -23.050 1.00 30.33 94 LEU A C 1
ATOM 703 O O . LEU A 1 94 ? -19.546 -14.104 -22.480 1.00 30.33 94 LEU A O 1
ATOM 707 N N . THR A 1 95 ? -19.853 -12.135 -23.492 1.00 35.00 95 THR A N 1
ATOM 708 C CA . THR A 1 95 ? -18.629 -11.529 -22.959 1.00 35.00 95 THR A CA 1
ATOM 709 C C . THR A 1 95 ? -18.924 -10.960 -21.581 1.00 35.00 95 THR A C 1
ATOM 711 O O . THR A 1 95 ? -19.818 -10.132 -21.407 1.00 35.00 95 THR A O 1
ATOM 714 N N . ALA A 1 96 ? -18.154 -11.446 -20.614 1.00 35.12 96 ALA A N 1
ATOM 715 C CA . ALA A 1 96 ? -18.165 -11.063 -19.219 1.00 35.12 96 ALA A CA 1
ATOM 716 C C . ALA A 1 96 ? -18.177 -9.541 -19.009 1.00 35.12 96 ALA A C 1
ATOM 718 O O . ALA A 1 96 ? -17.546 -8.784 -19.747 1.00 35.12 96 ALA A O 1
ATOM 719 N N . ASN A 1 97 ? -18.853 -9.134 -17.932 1.00 29.23 97 ASN A N 1
ATOM 720 C CA . ASN A 1 97 ? -18.808 -7.805 -17.337 1.00 29.23 97 ASN A CA 1
ATOM 721 C C . ASN A 1 97 ? -17.360 -7.392 -17.035 1.00 29.23 97 ASN A C 1
ATOM 723 O O . ASN A 1 97 ? -16.855 -7.553 -15.924 1.00 29.23 97 ASN A O 1
ATOM 727 N N . ALA A 1 98 ? -16.703 -6.821 -18.037 1.00 30.53 98 ALA A N 1
ATOM 728 C CA . ALA A 1 98 ? -15.588 -5.930 -17.844 1.00 30.53 98 ALA A CA 1
ATOM 729 C C . ALA A 1 98 ? -16.140 -4.668 -17.179 1.00 30.53 98 ALA A C 1
ATOM 731 O O . ALA A 1 98 ? -16.958 -3.949 -17.757 1.00 30.53 98 ALA A O 1
ATOM 732 N N . VAL A 1 99 ? -15.650 -4.357 -15.979 1.00 28.72 99 VAL A N 1
ATOM 733 C CA . VAL A 1 99 ? -15.625 -2.979 -15.482 1.00 28.72 99 VAL A CA 1
ATOM 734 C C . VAL A 1 99 ? -14.630 -2.226 -16.367 1.00 28.72 99 VAL A C 1
ATOM 736 O O . VAL A 1 99 ? -13.497 -1.940 -15.998 1.00 28.72 99 VAL A O 1
ATOM 739 N N . SER A 1 100 ? -15.056 -1.960 -17.600 1.00 29.98 100 SER A N 1
ATOM 740 C CA . SER A 1 100 ? -14.482 -0.940 -18.448 1.00 29.98 100 SER A CA 1
ATOM 741 C C . SER A 1 100 ? -14.891 0.379 -17.812 1.00 29.98 100 SER A C 1
ATOM 743 O O . SER A 1 100 ? -16.057 0.779 -17.857 1.00 29.98 100 SER A O 1
ATOM 745 N N . ARG A 1 101 ? -13.926 1.073 -17.199 1.00 36.91 101 ARG A N 1
ATOM 746 C CA . ARG A 1 101 ? -13.989 2.531 -17.134 1.00 36.91 101 ARG A CA 1
ATOM 747 C C . ARG A 1 101 ? -13.973 2.999 -18.583 1.00 36.91 101 ARG A C 1
ATOM 749 O O . ARG A 1 101 ? -12.916 3.201 -19.170 1.00 36.91 101 ARG A O 1
ATOM 756 N N . LYS A 1 102 ? -15.164 3.086 -19.173 1.00 32.06 102 LYS A N 1
ATOM 757 C CA . LYS A 1 102 ? -15.378 3.687 -20.477 1.00 32.06 102 LYS A CA 1
ATOM 758 C C . LYS A 1 102 ? -14.975 5.146 -20.331 1.00 32.06 102 LYS A C 1
ATOM 760 O O . LYS A 1 102 ? -15.712 5.953 -19.765 1.00 32.06 102 LYS A O 1
ATOM 765 N N . GLY A 1 103 ? -13.756 5.430 -20.778 1.00 29.95 103 GLY A N 1
ATOM 766 C CA . GLY A 1 103 ? -13.278 6.773 -21.017 1.00 29.95 103 GLY A CA 1
ATOM 767 C C . GLY A 1 103 ? -14.293 7.494 -21.890 1.00 29.95 103 GLY A C 1
ATOM 768 O O . GLY A 1 103 ? -14.658 7.023 -22.969 1.00 29.95 103 GLY A O 1
ATOM 769 N N . GLY A 1 104 ? -14.767 8.630 -21.392 1.00 27.17 104 GLY A N 1
ATOM 770 C CA . GLY A 1 104 ? -15.256 9.674 -22.267 1.00 27.17 104 GLY A CA 1
ATOM 771 C C . GLY A 1 104 ? -14.063 10.144 -23.082 1.00 27.17 104 GLY A C 1
ATOM 772 O O . GLY A 1 104 ? -13.142 10.747 -22.538 1.00 27.17 104 GLY A O 1
ATOM 773 N N . GLY A 1 105 ? -14.066 9.802 -24.368 1.00 31.23 105 GLY A N 1
ATOM 774 C CA . GLY A 1 105 ? -13.219 10.451 -25.350 1.00 31.23 105 GLY A CA 1
ATOM 775 C C . GLY A 1 105 ? -13.482 11.952 -25.304 1.00 31.23 105 GLY A C 1
ATOM 776 O O . GLY A 1 105 ? -14.599 12.407 -25.540 1.00 31.23 105 GLY A O 1
ATOM 777 N N . GLY A 1 106 ? -12.439 12.686 -24.951 1.00 29.14 106 GLY A N 1
ATOM 778 C CA . GLY A 1 106 ? -12.339 14.134 -25.008 1.00 29.14 106 GLY A CA 1
ATOM 779 C C . GLY A 1 106 ? -10.866 14.457 -25.196 1.00 29.14 106 GLY A C 1
ATOM 780 O O . GLY A 1 106 ? -10.191 14.868 -24.260 1.00 29.14 106 GLY A O 1
ATOM 781 N N . SER A 1 107 ? -10.354 14.173 -26.392 1.00 36.81 107 SER A N 1
ATOM 782 C CA . SER A 1 107 ? -8.963 14.371 -26.804 1.00 36.81 107 SER A CA 1
ATOM 783 C C . SER A 1 107 ? -8.604 15.845 -27.056 1.00 36.81 107 SER A C 1
ATOM 785 O O . SER A 1 107 ? -7.796 16.110 -27.931 1.00 36.81 107 SER A O 1
ATOM 787 N N . ASP A 1 108 ? -9.187 16.790 -26.309 1.00 34.44 108 ASP A N 1
ATOM 788 C CA . ASP A 1 108 ? -9.066 18.239 -26.575 1.00 34.44 108 ASP A CA 1
ATOM 789 C C . ASP A 1 108 ? -8.823 19.106 -25.319 1.00 34.44 108 ASP A C 1
ATOM 791 O O . ASP A 1 108 ? -8.886 20.330 -25.387 1.00 34.44 108 ASP A O 1
ATOM 795 N N . LEU A 1 109 ? -8.519 18.515 -24.155 1.00 35.94 109 LEU A N 1
ATOM 796 C CA . LEU A 1 109 ? -8.252 19.277 -22.914 1.00 35.94 109 LEU A CA 1
ATOM 797 C C . LEU A 1 109 ? -6.771 19.409 -22.534 1.00 35.94 109 LEU A C 1
ATOM 799 O O . LEU A 1 109 ? -6.449 20.082 -21.559 1.00 35.94 109 LEU A O 1
ATOM 803 N N . LEU A 1 110 ? -5.869 18.820 -23.315 1.00 37.56 110 LEU A N 1
ATOM 804 C CA . LEU A 1 110 ? -4.431 19.067 -23.216 1.00 37.56 110 LEU A CA 1
ATOM 805 C C . LEU A 1 110 ? -3.949 19.560 -24.573 1.00 37.56 110 LEU A C 1
ATOM 807 O O . LEU A 1 110 ? -3.275 18.851 -25.318 1.00 37.56 110 LEU A O 1
ATOM 811 N N . GLY A 1 111 ? -4.374 20.784 -24.893 1.00 29.53 111 GLY A N 1
ATOM 812 C CA . GLY A 1 111 ? -3.783 21.563 -25.967 1.00 29.53 111 GLY A CA 1
ATOM 813 C C . GLY A 1 111 ? -2.272 21.562 -25.790 1.00 29.53 111 GLY A C 1
ATOM 814 O O . GLY A 1 111 ? -1.761 21.876 -24.713 1.00 29.53 111 GLY A O 1
ATOM 815 N N . GLY A 1 112 ? -1.587 21.131 -26.844 1.00 36.00 112 GLY A N 1
ATOM 816 C CA . GLY A 1 112 ? -0.149 21.228 -26.953 1.00 36.00 112 GLY A CA 1
ATOM 817 C C . GLY A 1 112 ? 0.254 22.686 -26.835 1.00 36.00 112 GLY A C 1
ATOM 818 O O . GLY A 1 112 ? 0.145 23.435 -27.795 1.00 36.00 112 GLY A O 1
ATOM 819 N N . ASP A 1 113 ? 0.724 23.057 -25.655 1.00 34.91 113 ASP A N 1
ATOM 820 C CA . ASP A 1 113 ? 1.660 24.145 -25.501 1.00 34.91 113 ASP A CA 1
ATOM 821 C C . ASP A 1 113 ? 2.736 23.714 -24.515 1.00 34.91 113 ASP A C 1
ATOM 823 O O . ASP A 1 113 ? 2.502 23.066 -23.493 1.00 34.91 113 ASP A O 1
ATOM 827 N N . SER A 1 114 ? 3.952 24.014 -24.931 1.00 43.00 114 SER A N 1
ATOM 828 C CA . SER A 1 114 ? 5.213 23.621 -24.338 1.00 43.00 114 SER A CA 1
ATOM 829 C C . SER A 1 114 ? 5.294 24.083 -22.876 1.00 43.00 114 SER A C 1
ATOM 831 O O . SER A 1 114 ? 5.645 25.226 -22.586 1.00 43.00 114 SER A O 1
ATOM 833 N N . PHE A 1 115 ? 4.964 23.202 -21.929 1.00 35.72 115 PHE A N 1
ATOM 834 C CA . PHE A 1 115 ? 5.276 23.428 -20.520 1.00 35.72 115 PHE A CA 1
ATOM 835 C C . PHE A 1 115 ? 6.785 23.260 -20.340 1.00 35.72 115 PHE A C 1
ATOM 837 O O . PHE A 1 115 ? 7.290 22.138 -20.331 1.00 35.72 115 PHE A O 1
ATOM 844 N N . GLY A 1 116 ? 7.504 24.378 -20.218 1.00 39.22 116 GLY A N 1
ATOM 845 C CA . GLY A 1 116 ? 8.927 24.377 -19.884 1.00 39.22 116 GLY A CA 1
ATOM 846 C C . GLY A 1 116 ? 9.201 23.524 -18.641 1.00 39.22 116 GLY A C 1
ATOM 847 O O . GLY A 1 116 ? 8.468 23.608 -17.652 1.00 39.22 116 GLY A O 1
ATOM 848 N N . GLU A 1 117 ? 10.250 22.700 -18.701 1.00 48.41 117 GLU A N 1
ATOM 849 C CA . GLU A 1 117 ? 10.583 21.648 -17.722 1.00 48.41 117 GLU A CA 1
ATOM 850 C C . GLU A 1 117 ? 10.608 22.115 -16.254 1.00 48.41 117 GLU A C 1
ATOM 852 O O . GLU A 1 117 ? 10.354 21.313 -15.357 1.00 48.41 117 GLU A O 1
ATOM 857 N N . GLY A 1 118 ? 10.830 23.409 -15.992 1.00 48.44 118 GLY A N 1
ATOM 858 C CA . GLY A 1 118 ? 10.828 23.982 -14.642 1.00 48.44 118 GLY A CA 1
ATOM 859 C C . GLY A 1 118 ? 9.460 23.988 -13.943 1.00 48.44 118 GLY A C 1
ATOM 860 O O . GLY A 1 118 ? 9.373 23.607 -12.780 1.00 48.44 118 GLY A O 1
ATOM 861 N N . ASN A 1 119 ? 8.372 24.334 -14.644 1.00 49.28 119 ASN A N 1
ATOM 862 C CA . ASN A 1 119 ? 7.040 24.474 -14.022 1.00 49.28 119 ASN A CA 1
ATOM 863 C C . ASN A 1 119 ? 6.318 23.137 -13.815 1.00 49.28 119 ASN A C 1
ATOM 865 O O . ASN A 1 119 ? 5.350 23.054 -13.059 1.00 49.28 119 ASN A O 1
ATOM 869 N N . ARG A 1 120 ? 6.765 22.071 -14.487 1.00 52.47 120 ARG A N 1
ATOM 870 C CA . ARG A 1 120 ? 6.123 20.755 -14.395 1.00 52.47 120 ARG A CA 1
ATOM 871 C C . ARG A 1 120 ? 6.353 20.123 -13.026 1.00 52.47 120 ARG A C 1
ATOM 873 O O . ARG A 1 120 ? 5.437 19.522 -12.479 1.00 52.47 120 ARG A O 1
ATOM 880 N N . ARG A 1 121 ? 7.550 20.300 -12.462 1.00 48.41 121 ARG A N 1
ATOM 881 C CA . ARG A 1 121 ? 7.927 19.756 -11.153 1.00 48.41 121 ARG A CA 1
ATOM 882 C C . ARG A 1 121 ? 7.156 20.421 -10.016 1.00 48.41 121 ARG A C 1
ATOM 884 O O . ARG A 1 121 ? 6.603 19.708 -9.190 1.00 48.41 121 ARG A O 1
ATOM 891 N N . GLU A 1 122 ? 7.032 21.747 -10.039 1.00 54.56 122 GLU A N 1
ATOM 892 C CA . GLU A 1 122 ? 6.255 22.496 -9.043 1.00 54.56 122 GLU A CA 1
ATOM 893 C C . GLU A 1 122 ? 4.755 22.190 -9.124 1.00 54.56 122 GLU A C 1
ATOM 895 O O . GLU A 1 122 ? 4.124 21.984 -8.094 1.00 54.56 122 GLU A O 1
ATOM 900 N N . MET A 1 123 ? 4.172 22.084 -10.325 1.00 53.75 123 MET A N 1
ATOM 901 C CA . MET A 1 123 ? 2.755 21.715 -10.462 1.00 53.75 123 MET A CA 1
ATOM 902 C C . MET A 1 123 ? 2.477 20.267 -10.053 1.00 53.75 123 MET A C 1
ATOM 904 O O . MET A 1 123 ? 1.430 19.980 -9.480 1.00 53.75 123 MET A O 1
ATOM 908 N N . ILE A 1 124 ? 3.409 19.352 -10.326 1.00 52.50 124 ILE A N 1
ATOM 909 C CA . ILE A 1 124 ? 3.327 17.966 -9.865 1.00 52.50 124 ILE A CA 1
ATOM 910 C C . ILE A 1 124 ? 3.447 17.932 -8.335 1.00 52.50 124 ILE A C 1
ATOM 912 O O . ILE A 1 124 ? 2.598 17.334 -7.684 1.00 52.50 124 ILE A O 1
ATOM 916 N N . GLU A 1 125 ? 4.414 18.632 -7.737 1.00 53.69 125 GLU A N 1
ATOM 917 C CA . GLU A 1 125 ? 4.536 18.758 -6.278 1.00 53.69 125 GLU A CA 1
ATOM 918 C C . GLU A 1 125 ? 3.284 19.382 -5.640 1.00 53.69 125 GLU A C 1
ATOM 920 O O . GLU A 1 125 ? 2.795 18.843 -4.653 1.00 53.69 125 GLU A O 1
ATOM 925 N N . GLN A 1 126 ? 2.697 20.430 -6.225 1.00 56.16 126 GLN A N 1
ATOM 926 C CA . GLN A 1 126 ? 1.439 21.030 -5.755 1.00 56.16 126 GLN A CA 1
ATOM 927 C C . GLN A 1 126 ? 0.237 20.089 -5.898 1.00 56.16 126 GLN A C 1
ATOM 929 O O . GLN A 1 126 ? -0.584 19.999 -4.991 1.00 56.16 126 GLN A O 1
ATOM 934 N N . TYR A 1 127 ? 0.135 19.346 -7.000 1.00 52.25 127 TYR A N 1
ATOM 935 C CA . TYR A 1 127 ? -0.926 18.355 -7.196 1.00 52.25 127 TYR A CA 1
ATOM 936 C C . TYR A 1 127 ? -0.839 17.198 -6.184 1.00 52.25 127 TYR A C 1
ATOM 938 O O . TYR A 1 127 ? -1.861 16.646 -5.782 1.00 52.25 127 TYR A O 1
ATOM 946 N N . LEU A 1 128 ? 0.378 16.838 -5.763 1.00 54.09 128 LEU A N 1
ATOM 947 C CA . LEU A 1 128 ? 0.666 15.645 -4.958 1.00 54.09 128 LEU A CA 1
ATOM 948 C C . LEU A 1 128 ? 0.762 15.890 -3.461 1.00 54.09 128 LEU A C 1
ATOM 950 O O . LEU A 1 128 ? 0.272 15.077 -2.681 1.00 54.09 128 LEU A O 1
ATOM 954 N N . LEU A 1 129 ? 1.360 17.012 -3.061 1.00 57.09 129 LEU A N 1
ATOM 955 C CA . LEU A 1 129 ? 1.099 17.561 -1.739 1.00 57.09 129 LEU A CA 1
ATOM 956 C C . LEU A 1 129 ? -0.416 17.785 -1.632 1.00 57.09 129 LEU A C 1
ATOM 958 O O . LEU A 1 129 ? -1.014 17.516 -0.604 1.00 57.09 129 LEU A O 1
ATOM 962 N N . GLY A 1 130 ? -1.072 18.134 -2.736 1.00 55.88 130 GLY A N 1
ATOM 963 C CA . GLY A 1 130 ? -2.427 18.633 -2.725 1.00 55.88 130 GLY A CA 1
ATOM 964 C C . GLY A 1 130 ? -2.380 20.111 -2.380 1.00 55.88 130 GLY A C 1
ATOM 965 O O . GLY A 1 130 ? -1.342 20.678 -2.025 1.00 55.88 130 GLY A O 1
ATOM 966 N N . HIS A 1 131 ? -3.535 20.749 -2.436 1.00 62.94 131 HIS A N 1
ATOM 967 C CA . HIS A 1 131 ? -3.684 22.131 -2.028 1.00 62.94 131 HIS A CA 1
ATOM 968 C C . HIS A 1 131 ? -3.574 22.270 -0.502 1.00 62.94 131 HIS A C 1
ATOM 970 O O . HIS A 1 131 ? -4.371 22.968 0.085 1.00 62.94 131 HIS A O 1
ATOM 976 N N . ILE A 1 132 ? -2.641 21.607 0.193 1.00 59.50 132 ILE A N 1
ATOM 977 C CA . ILE A 1 132 ? -2.717 21.398 1.648 1.00 59.50 132 ILE A CA 1
ATOM 978 C C . ILE A 1 132 ? -2.791 22.721 2.424 1.00 59.50 132 ILE A C 1
ATOM 980 O O . ILE A 1 132 ? -3.530 22.823 3.400 1.00 59.50 132 ILE A O 1
ATOM 984 N N . LYS A 1 133 ? -2.092 23.767 1.963 1.00 67.56 133 LYS A N 1
ATOM 985 C CA . LYS A 1 133 ? -2.214 25.106 2.552 1.00 67.56 133 LYS A CA 1
ATOM 986 C C . LYS A 1 133 ? -3.610 25.691 2.338 1.00 67.56 133 LYS A C 1
ATOM 988 O O . LYS A 1 133 ? -4.194 26.226 3.270 1.00 67.56 133 LYS A O 1
ATOM 993 N N . GLU A 1 134 ? -4.163 25.558 1.140 1.00 67.75 134 GLU A N 1
ATOM 994 C CA . GLU A 1 134 ? -5.490 26.074 0.800 1.00 67.75 134 GLU A CA 1
ATOM 995 C C . GLU A 1 134 ? -6.605 25.214 1.412 1.00 67.75 134 GLU A C 1
ATOM 997 O O . GLU A 1 134 ? -7.600 25.769 1.852 1.00 67.75 134 GLU A O 1
ATOM 1002 N N . ASP A 1 135 ? -6.422 23.896 1.523 1.00 62.75 135 ASP A N 1
ATOM 1003 C CA . ASP A 1 135 ? -7.246 22.946 2.268 1.00 62.75 135 ASP A CA 1
ATOM 1004 C C . ASP A 1 135 ? -7.210 23.331 3.751 1.00 62.75 135 ASP A C 1
ATOM 1006 O O . ASP A 1 135 ? -8.255 23.469 4.374 1.00 62.75 135 ASP A O 1
ATOM 1010 N N . SER A 1 136 ? -6.031 23.584 4.328 1.00 67.31 136 SER A N 1
ATOM 1011 C CA . SER A 1 136 ? -5.873 24.056 5.710 1.00 67.31 136 SER A CA 1
ATOM 1012 C C . SER A 1 136 ? -6.577 25.395 5.940 1.00 67.31 136 SER A C 1
ATOM 1014 O O . SER A 1 136 ? -7.319 25.544 6.917 1.00 67.31 136 SER A O 1
ATOM 1016 N N . ASP A 1 137 ? -6.398 26.359 5.038 1.00 75.25 137 ASP A N 1
ATOM 1017 C CA . ASP A 1 137 ? -7.060 27.663 5.089 1.00 75.25 137 ASP A CA 1
ATOM 1018 C C . ASP A 1 137 ? -8.580 27.519 4.902 1.00 75.25 137 ASP A C 1
ATOM 1020 O O . ASP A 1 137 ? -9.363 28.169 5.597 1.00 75.25 137 ASP A O 1
ATOM 1024 N N . HIS A 1 138 ? -9.017 26.631 4.008 1.00 70.12 138 HIS A N 1
ATOM 1025 C CA . HIS A 1 138 ? -10.417 26.304 3.764 1.00 70.12 138 HIS A CA 1
ATOM 1026 C C . HIS A 1 138 ? -11.054 25.663 4.998 1.00 70.12 138 HIS A C 1
ATOM 1028 O O . HIS A 1 138 ? -12.085 26.140 5.460 1.00 70.12 138 HIS A O 1
ATOM 1034 N N . PHE A 1 139 ? -10.420 24.661 5.607 1.00 66.38 139 PHE A N 1
ATOM 1035 C CA . PHE A 1 139 ? -10.900 24.033 6.838 1.00 66.38 139 PHE A CA 1
ATOM 1036 C C . PHE A 1 139 ? -10.901 25.007 8.017 1.00 66.38 139 PHE A C 1
ATOM 1038 O O . PHE A 1 139 ? -11.823 24.980 8.830 1.00 66.38 139 PHE A O 1
ATOM 1045 N N . SER A 1 140 ? -9.917 25.903 8.099 1.00 74.31 140 SER A N 1
ATOM 1046 C CA . SER A 1 140 ? -9.890 26.963 9.113 1.00 74.31 140 SER A CA 1
ATOM 1047 C C . SER A 1 140 ? -11.065 27.930 8.943 1.00 74.31 140 SER A C 1
ATOM 1049 O O . SER A 1 140 ? -11.697 28.300 9.932 1.00 74.31 140 SER A O 1
ATOM 1051 N N . LYS A 1 141 ? -11.421 28.280 7.697 1.00 77.06 141 LYS A N 1
ATOM 1052 C CA . LYS A 1 141 ? -12.633 29.056 7.387 1.00 77.06 141 LYS A CA 1
ATOM 1053 C C . LYS A 1 141 ? -13.907 28.293 7.743 1.00 77.06 141 LYS A C 1
ATOM 1055 O O . LYS A 1 141 ? -14.744 28.846 8.442 1.00 77.06 141 LYS A O 1
ATOM 1060 N N . LEU A 1 142 ? -14.025 27.020 7.359 1.00 72.81 142 LEU A N 1
ATOM 1061 C CA . LEU A 1 142 ? -15.188 26.189 7.697 1.00 72.81 142 LEU A CA 1
ATOM 1062 C C . LEU A 1 142 ? -15.390 26.080 9.217 1.00 72.81 142 LEU A C 1
ATOM 1064 O O . LEU A 1 142 ? -16.517 26.192 9.697 1.00 72.81 142 LEU A O 1
ATOM 1068 N N . ARG A 1 143 ? -14.302 25.935 9.988 1.00 75.88 143 ARG A N 1
ATOM 1069 C CA . ARG A 1 143 ? -14.346 25.960 11.459 1.00 75.88 143 ARG A CA 1
ATOM 1070 C C . ARG A 1 143 ? -14.788 27.320 12.002 1.00 75.88 143 ARG A C 1
ATOM 1072 O O . ARG A 1 143 ? -15.610 27.361 12.914 1.00 75.88 143 ARG A O 1
ATOM 1079 N N . ALA A 1 144 ? -14.289 28.422 11.438 1.00 78.44 144 ALA A N 1
ATOM 1080 C CA . ALA A 1 144 ? -14.711 29.775 11.813 1.00 78.44 144 ALA A CA 1
ATOM 1081 C C . ALA A 1 144 ? -16.193 30.047 11.487 1.00 78.44 144 ALA A C 1
ATOM 1083 O O . ALA A 1 144 ? -16.863 30.771 12.218 1.00 78.44 144 ALA A O 1
ATOM 1084 N N . GLU A 1 145 ? -16.718 29.424 10.431 1.00 81.00 145 GLU A N 1
ATOM 1085 C CA . GLU A 1 145 ? -18.130 29.463 10.023 1.00 81.00 145 GLU A CA 1
ATOM 1086 C C . GLU A 1 145 ? -19.028 28.515 10.844 1.00 81.00 145 GLU A C 1
ATOM 1088 O O . GLU A 1 145 ? -20.232 28.431 10.603 1.00 81.00 145 GLU A O 1
ATOM 1093 N N . GLY A 1 146 ? -18.469 27.803 11.829 1.00 72.25 146 GLY A N 1
ATOM 1094 C CA . GLY A 1 146 ? -19.210 26.892 12.701 1.00 72.25 146 GLY A CA 1
ATOM 1095 C C . GLY A 1 146 ? -19.567 25.553 12.054 1.00 72.25 146 GLY A C 1
ATOM 1096 O O . GLY A 1 146 ? -20.396 24.819 12.597 1.00 72.25 146 GLY A O 1
ATOM 1097 N N . GLN A 1 147 ? -18.964 25.202 10.911 1.00 73.25 147 GLN A N 1
ATOM 1098 C CA . GLN A 1 147 ? -19.076 23.844 10.388 1.00 73.25 147 GLN A CA 1
ATOM 1099 C C . GLN A 1 147 ? -18.250 22.879 11.241 1.00 73.25 147 GLN A C 1
ATOM 1101 O O . GLN A 1 147 ? -17.099 23.144 11.592 1.00 73.25 147 GLN A O 1
ATOM 1106 N N . ASN A 1 148 ? -18.846 21.728 11.552 1.00 65.81 148 ASN A N 1
ATOM 1107 C CA . ASN A 1 148 ? -18.200 20.670 12.321 1.00 65.81 148 ASN A CA 1
ATOM 1108 C C . ASN A 1 148 ? -17.109 19.987 11.481 1.00 65.81 148 ASN A C 1
ATOM 1110 O O . ASN A 1 148 ? -17.369 18.995 10.796 1.00 65.81 148 ASN A O 1
ATOM 1114 N N . ASP A 1 149 ? -15.887 20.511 11.545 1.00 72.00 149 ASP A N 1
ATOM 1115 C CA . ASP A 1 149 ? -14.690 19.792 11.122 1.00 72.00 149 ASP A CA 1
ATOM 1116 C C . ASP A 1 149 ? -14.368 18.711 12.168 1.00 72.00 149 ASP A C 1
ATOM 1118 O O . ASP A 1 149 ? -14.114 19.012 13.330 1.00 72.00 149 ASP A O 1
ATOM 1122 N N . PHE A 1 150 ? -14.413 17.438 11.767 1.00 76.06 150 PHE A N 1
ATOM 1123 C CA . PHE A 1 150 ? -14.113 16.295 12.645 1.00 76.06 150 PHE A CA 1
ATOM 1124 C C . PHE A 1 150 ? -12.611 15.982 12.726 1.00 76.06 150 PHE A C 1
ATOM 1126 O O . PHE A 1 150 ? -12.221 14.954 13.285 1.00 76.06 150 PHE A O 1
ATOM 1133 N N . PHE A 1 151 ? -11.767 16.803 12.103 1.00 88.50 151 PHE A N 1
ATOM 1134 C CA . PHE A 1 151 ? -10.327 16.630 12.162 1.00 88.50 151 PHE A CA 1
ATOM 1135 C C . PHE A 1 151 ? -9.724 17.382 13.337 1.00 88.50 151 PHE A C 1
ATOM 1137 O O . PHE A 1 151 ? -9.881 18.593 13.478 1.00 88.50 151 PHE A O 1
ATOM 1144 N N . ASP A 1 152 ? -8.983 16.631 14.129 1.00 89.50 152 ASP A N 1
ATOM 1145 C CA . ASP A 1 152 ? -8.213 17.101 15.262 1.00 89.50 152 ASP A CA 1
ATOM 1146 C C . ASP A 1 152 ? -6.909 16.283 15.277 1.00 89.50 152 ASP A C 1
ATOM 1148 O O . ASP A 1 152 ? -6.959 15.067 15.471 1.00 89.50 152 ASP A O 1
ATOM 1152 N N . PRO A 1 153 ? -5.752 16.905 14.990 1.00 92.19 153 PRO A N 1
ATOM 1153 C CA . PRO A 1 153 ? -4.487 16.190 14.867 1.00 92.19 153 PRO A CA 1
ATOM 1154 C C . PRO A 1 153 ? -3.959 15.641 16.199 1.00 92.19 153 PRO A C 1
ATOM 1156 O O . PRO A 1 153 ? -3.016 14.849 16.188 1.00 92.19 153 PRO A O 1
ATOM 1159 N N . GLU A 1 154 ? -4.549 16.057 17.323 1.00 93.44 154 GLU A N 1
ATOM 1160 C CA . GLU A 1 154 ? -4.159 15.650 18.673 1.00 93.44 154 GLU A CA 1
ATOM 1161 C C . GLU A 1 154 ? -4.976 14.453 19.186 1.00 93.44 154 GLU A C 1
ATOM 1163 O O . GLU A 1 154 ? -4.774 14.003 20.318 1.00 93.44 154 GLU A O 1
ATOM 1168 N N . LEU A 1 155 ? -5.898 13.911 18.374 1.00 94.88 155 LEU A N 1
ATOM 1169 C CA . LEU A 1 155 ? -6.647 12.719 18.758 1.00 94.88 155 LEU A CA 1
ATOM 1170 C C . LEU A 1 155 ? -5.712 11.529 18.972 1.00 94.88 155 LEU A C 1
ATOM 1172 O O . LEU A 1 155 ? -4.877 11.185 18.134 1.00 94.88 155 LEU A O 1
ATOM 1176 N N . ASP A 1 156 ? -5.919 10.846 20.094 1.00 97.00 156 ASP A N 1
ATOM 1177 C CA . ASP A 1 156 ? -5.245 9.590 20.365 1.00 97.00 156 ASP A CA 1
ATOM 1178 C C . ASP A 1 156 ? -5.820 8.443 19.511 1.00 97.00 156 ASP A C 1
ATOM 1180 O O . ASP A 1 156 ? -6.874 8.536 18.873 1.00 97.00 156 ASP A O 1
ATOM 1184 N N . ALA A 1 157 ? -5.120 7.308 19.517 1.00 97.00 157 ALA A N 1
ATOM 1185 C CA . ALA A 1 157 ? -5.519 6.123 18.762 1.00 97.00 157 ALA A CA 1
ATOM 1186 C C . ALA A 1 157 ? -6.954 5.663 19.075 1.00 97.00 157 ALA A C 1
ATOM 1188 O O . ALA A 1 157 ? -7.673 5.197 18.192 1.00 97.00 157 ALA A O 1
ATOM 1189 N N . LYS A 1 158 ? -7.379 5.798 20.337 1.00 97.19 158 LYS A N 1
ATOM 1190 C CA . LYS A 1 158 ? -8.706 5.388 20.795 1.00 97.19 158 LYS A CA 1
ATOM 1191 C C . LYS A 1 158 ? -9.787 6.303 20.224 1.00 97.19 158 LYS A C 1
ATOM 1193 O O . LYS A 1 158 ? -10.795 5.805 19.731 1.00 97.19 158 LYS A O 1
ATOM 1198 N N . ALA A 1 159 ? -9.584 7.614 20.279 1.00 96.44 159 ALA A N 1
ATOM 1199 C CA . ALA A 1 159 ? -10.520 8.591 19.751 1.00 96.44 159 ALA A CA 1
ATOM 1200 C C . ALA A 1 159 ? -10.668 8.447 18.233 1.00 96.44 159 ALA A C 1
ATOM 1202 O O . ALA A 1 159 ? -11.791 8.479 17.732 1.00 96.44 159 ALA A O 1
ATOM 1203 N N . ILE A 1 160 ? -9.571 8.193 17.510 1.00 95.94 160 ILE A N 1
ATOM 1204 C CA . ILE A 1 160 ? -9.612 7.935 16.062 1.00 95.94 160 ILE A CA 1
ATOM 1205 C C . ILE A 1 160 ? -10.345 6.625 15.756 1.00 95.94 160 ILE A C 1
ATOM 1207 O O . ILE A 1 160 ? -11.163 6.582 14.840 1.00 95.94 160 ILE A O 1
ATOM 1211 N N . GLU A 1 161 ? -10.115 5.564 16.532 1.00 96.00 161 GLU A N 1
ATOM 1212 C CA . GLU A 1 161 ? -10.874 4.312 16.417 1.00 96.00 161 GLU A CA 1
ATOM 1213 C C . GLU A 1 161 ? -12.387 4.545 16.614 1.00 96.00 161 GLU A C 1
ATOM 1215 O O . GLU A 1 161 ? -13.210 4.024 15.850 1.00 96.00 161 GLU A O 1
ATOM 1220 N N . ASP A 1 162 ? -12.755 5.370 17.598 1.00 95.75 162 ASP A N 1
ATOM 1221 C CA . ASP A 1 162 ? -14.142 5.700 17.935 1.00 95.75 162 ASP A CA 1
ATOM 1222 C C . ASP A 1 162 ? -14.832 6.575 16.853 1.00 95.75 162 ASP A C 1
ATOM 1224 O O . ASP A 1 162 ? -16.064 6.606 16.789 1.00 95.75 162 ASP A O 1
ATOM 1228 N N . LEU A 1 163 ? -14.085 7.197 15.922 1.00 93.19 163 LEU A N 1
ATOM 1229 C CA . LEU A 1 163 ? -14.648 7.895 14.747 1.00 93.19 163 LEU A CA 1
ATOM 1230 C C . LEU A 1 163 ? -15.339 6.948 13.745 1.00 93.19 163 LEU A C 1
ATOM 1232 O O . LEU A 1 163 ? -16.116 7.398 12.892 1.00 93.19 163 LEU A O 1
ATOM 1236 N N . GLY A 1 164 ? -15.057 5.643 13.802 1.00 92.12 164 GLY A N 1
ATOM 1237 C CA . GLY A 1 164 ? -15.668 4.639 12.932 1.00 92.12 164 GLY A CA 1
ATOM 1238 C C . GLY A 1 164 ? -15.410 4.906 11.444 1.00 92.12 164 GLY A C 1
ATOM 1239 O O . GLY A 1 164 ? -14.267 4.944 11.002 1.00 92.12 164 GLY A O 1
ATOM 1240 N N . LEU A 1 165 ? -16.474 5.097 10.655 1.00 88.44 165 LEU A N 1
ATOM 1241 C CA . LEU A 1 165 ? -16.378 5.311 9.199 1.00 88.44 165 LEU A CA 1
ATOM 1242 C C . LEU A 1 165 ? -15.673 6.619 8.805 1.00 88.44 165 LEU A C 1
ATOM 1244 O O . LEU A 1 165 ? -15.326 6.794 7.643 1.00 88.44 165 LEU A O 1
ATOM 1248 N N . LYS A 1 166 ? -15.463 7.545 9.748 1.00 89.50 166 LYS A N 1
ATOM 1249 C CA . LYS A 1 166 ? -14.739 8.801 9.499 1.00 89.50 166 LYS A CA 1
ATOM 1250 C C . LYS A 1 166 ? -13.227 8.678 9.715 1.00 89.50 166 LYS A C 1
ATOM 1252 O O . LYS A 1 166 ? -12.490 9.566 9.293 1.00 89.50 166 LYS A O 1
ATOM 1257 N N . ALA A 1 167 ? -12.761 7.591 10.335 1.00 93.19 167 ALA A N 1
ATOM 1258 C CA . ALA A 1 167 ? -11.344 7.368 10.609 1.00 93.19 167 ALA A CA 1
ATOM 1259 C C . ALA A 1 167 ? -10.449 7.374 9.347 1.00 93.19 167 ALA A C 1
ATOM 1261 O O . ALA A 1 167 ? -9.390 7.992 9.415 1.00 93.19 167 ALA A O 1
ATOM 1262 N N . PRO A 1 168 ? -10.841 6.796 8.186 1.00 91.56 168 PRO A N 1
ATOM 1263 C CA . PRO A 1 168 ? -10.006 6.834 6.979 1.00 91.56 168 PRO A CA 1
ATOM 1264 C C . PRO A 1 168 ? -9.723 8.264 6.507 1.00 91.56 168 PRO A C 1
ATOM 1266 O O . PRO A 1 168 ? -8.571 8.633 6.302 1.00 91.56 168 PRO A O 1
ATOM 1269 N N . GLY A 1 169 ? -10.761 9.105 6.420 1.00 88.69 169 GLY A N 1
ATOM 1270 C CA . GLY A 1 169 ? -10.604 10.510 6.034 1.00 88.69 169 GLY A CA 1
ATOM 1271 C C . GLY A 1 169 ? -9.779 11.313 7.043 1.00 88.69 169 GLY A C 1
ATOM 1272 O O . GLY A 1 169 ? -9.002 12.180 6.653 1.00 88.69 169 GLY A O 1
ATOM 1273 N N . HIS A 1 170 ? -9.902 10.997 8.335 1.00 92.00 170 HIS A N 1
ATOM 1274 C CA . HIS A 1 170 ? -9.069 11.597 9.374 1.00 92.00 170 HIS A CA 1
ATOM 1275 C C . HIS A 1 170 ? -7.593 11.186 9.227 1.00 92.00 170 HIS A C 1
ATOM 1277 O O . HIS A 1 170 ? -6.717 12.042 9.283 1.00 92.00 170 HIS A O 1
ATOM 1283 N N . MET A 1 171 ? -7.314 9.905 8.964 1.00 93.38 171 MET A N 1
ATOM 1284 C CA . MET A 1 171 ? -5.956 9.389 8.747 1.00 93.38 171 MET A CA 1
ATOM 1285 C C . MET A 1 171 ? -5.277 10.015 7.527 1.00 93.38 171 MET A C 1
ATOM 1287 O O . MET A 1 171 ? -4.124 10.418 7.625 1.00 93.38 171 MET A O 1
ATOM 1291 N N . VAL A 1 172 ? -5.991 10.171 6.405 1.00 90.88 172 VAL A N 1
ATOM 1292 C CA . VAL A 1 172 ? -5.446 10.863 5.221 1.00 90.88 172 VAL A CA 1
ATOM 1293 C C . VAL A 1 172 ? -5.025 12.291 5.576 1.00 90.88 172 VAL A C 1
ATOM 1295 O O . VAL A 1 172 ? -3.925 12.715 5.236 1.00 90.88 172 VAL A O 1
ATOM 1298 N N . ARG A 1 173 ? -5.855 13.013 6.337 1.00 89.25 173 ARG A N 1
ATOM 1299 C CA . ARG A 1 173 ? -5.527 14.373 6.787 1.00 89.25 173 ARG A CA 1
ATOM 1300 C C . ARG A 1 173 ? -4.389 14.410 7.808 1.00 89.25 173 ARG A C 1
ATOM 1302 O O . ARG A 1 173 ? -3.652 15.391 7.834 1.00 89.25 173 ARG A O 1
ATOM 1309 N N . LEU A 1 174 ? -4.220 13.368 8.627 1.00 93.19 174 LEU A N 1
ATOM 1310 C CA . LEU A 1 174 ? -3.062 13.244 9.518 1.00 93.19 174 LEU A CA 1
ATOM 1311 C C . LEU A 1 174 ? -1.761 13.111 8.728 1.00 93.19 174 LEU A C 1
ATOM 1313 O O . LEU A 1 174 ? -0.772 13.730 9.114 1.00 93.19 174 LEU A O 1
ATOM 1317 N N . PHE A 1 175 ? -1.762 12.363 7.619 1.00 92.31 175 PHE A N 1
ATOM 1318 C CA . PHE A 1 175 ? -0.589 12.263 6.748 1.00 92.31 175 PHE A CA 1
ATOM 1319 C C . PHE A 1 175 ? -0.185 13.647 6.243 1.00 92.31 175 PHE A C 1
ATOM 1321 O O . PHE A 1 175 ? 0.953 14.063 6.446 1.00 92.31 175 PHE A O 1
ATOM 1328 N N . ASP A 1 176 ? -1.133 14.393 5.678 1.00 87.50 176 ASP A N 1
ATOM 1329 C CA . ASP A 1 176 ? -0.878 15.737 5.155 1.00 87.50 176 ASP A CA 1
ATOM 1330 C C . ASP A 1 176 ? -0.407 16.697 6.257 1.00 87.50 176 ASP A C 1
ATOM 1332 O O . ASP A 1 176 ? 0.565 17.434 6.083 1.00 87.50 176 ASP A O 1
ATOM 1336 N N . TYR A 1 177 ? -1.054 16.645 7.426 1.00 89.75 177 TYR A N 1
ATOM 1337 C CA . TYR A 1 177 ? -0.679 17.449 8.585 1.00 89.75 177 TYR A CA 1
ATOM 1338 C C . TYR A 1 177 ? 0.756 17.166 9.042 1.00 89.75 177 TYR A C 1
ATOM 1340 O O . TYR A 1 177 ? 1.529 18.097 9.254 1.00 89.75 177 TYR A O 1
ATOM 1348 N N . TRP A 1 178 ? 1.146 15.898 9.173 1.00 93.12 178 TRP A N 1
ATOM 1349 C CA . TRP A 1 178 ? 2.497 15.534 9.602 1.00 93.12 178 TRP A CA 1
ATOM 1350 C C . TRP A 1 178 ? 3.556 15.921 8.572 1.00 93.12 178 TRP A C 1
ATOM 1352 O O . TRP A 1 178 ? 4.572 16.505 8.952 1.00 93.12 178 TRP A O 1
ATOM 1362 N N . ARG A 1 179 ? 3.292 15.712 7.277 1.00 88.44 179 ARG A N 1
ATOM 1363 C CA . ARG A 1 179 ? 4.188 16.166 6.201 1.00 88.44 179 ARG A CA 1
ATOM 1364 C C . ARG A 1 179 ? 4.371 17.687 6.228 1.00 88.44 179 ARG A C 1
ATOM 1366 O O . ARG A 1 179 ? 5.475 18.178 6.014 1.00 88.44 179 ARG A O 1
ATOM 1373 N N . HIS A 1 180 ? 3.327 18.440 6.572 1.00 85.44 180 HIS A N 1
ATOM 1374 C CA . HIS A 1 180 ? 3.401 19.889 6.769 1.00 85.44 180 HIS A CA 1
ATOM 1375 C C . HIS A 1 180 ? 4.191 20.342 7.994 1.00 85.44 180 HIS A C 1
ATOM 1377 O O . HIS A 1 180 ? 4.798 21.409 7.957 1.00 85.44 180 HIS A O 1
ATOM 1383 N N . GLN A 1 181 ? 4.219 19.540 9.056 1.00 89.06 181 GLN A N 1
ATOM 1384 C CA . GLN A 1 181 ? 5.089 19.781 10.211 1.00 89.06 181 GLN A CA 1
ATOM 1385 C C . GLN A 1 181 ? 6.565 19.468 9.913 1.00 89.06 181 GLN A C 1
ATOM 1387 O O . GLN A 1 181 ? 7.410 19.587 10.795 1.00 89.06 181 GLN A O 1
ATOM 1392 N N . GLY A 1 182 ? 6.885 19.075 8.677 1.00 89.56 182 GLY A N 1
ATOM 1393 C CA . GLY A 1 182 ? 8.242 18.771 8.244 1.00 89.56 182 GLY A CA 1
ATOM 1394 C C . GLY A 1 182 ? 8.666 17.329 8.497 1.00 89.56 182 GLY A C 1
ATOM 1395 O O . GLY A 1 182 ? 9.824 17.021 8.229 1.00 89.56 182 GLY A O 1
ATOM 1396 N N . LEU A 1 183 ? 7.764 16.451 8.964 1.00 94.00 183 LEU A N 1
ATOM 1397 C CA . LEU A 1 183 ? 8.081 15.026 9.077 1.00 94.00 183 LEU A CA 1
ATOM 1398 C C . LEU A 1 183 ? 8.310 14.461 7.684 1.00 94.00 183 LEU A C 1
ATOM 1400 O O . LEU A 1 183 ? 7.537 14.736 6.758 1.00 94.00 183 LEU A O 1
ATOM 1404 N N . ASP A 1 184 ? 9.349 13.648 7.535 1.00 92.69 184 ASP A N 1
ATOM 1405 C CA . ASP A 1 184 ? 9.602 12.958 6.283 1.00 92.69 184 ASP A CA 1
ATOM 1406 C C . ASP A 1 184 ? 8.561 11.847 6.021 1.00 92.69 184 ASP A C 1
ATOM 1408 O O . ASP A 1 184 ? 7.663 11.572 6.827 1.00 92.69 184 ASP A O 1
ATOM 1412 N N . ARG A 1 185 ? 8.621 11.231 4.837 1.00 91.62 185 ARG A N 1
ATOM 1413 C CA . ARG A 1 185 ? 7.686 10.162 4.459 1.00 91.62 185 ARG A CA 1
ATOM 1414 C C . ARG A 1 185 ? 7.767 8.970 5.419 1.00 91.62 185 ARG A C 1
ATOM 1416 O O . ARG A 1 185 ? 6.726 8.448 5.813 1.00 91.62 185 ARG A O 1
ATOM 1423 N N . PHE A 1 186 ? 8.976 8.529 5.752 1.00 94.69 186 PHE A N 1
ATOM 1424 C CA . PHE A 1 186 ? 9.212 7.341 6.566 1.00 94.69 186 PHE A CA 1
ATOM 1425 C C . PHE A 1 186 ? 8.785 7.584 8.012 1.00 94.69 186 PHE A C 1
ATOM 1427 O O . PHE A 1 186 ? 8.046 6.774 8.562 1.00 94.69 186 PHE A O 1
ATOM 1434 N N . GLU A 1 187 ? 9.110 8.747 8.575 1.00 96.31 187 GLU A N 1
ATOM 1435 C CA . GLU A 1 187 ? 8.625 9.187 9.885 1.00 96.31 187 GLU A CA 1
ATOM 1436 C C . GLU A 1 187 ? 7.094 9.229 9.925 1.00 96.31 187 GLU A C 1
ATOM 1438 O O . GLU A 1 187 ? 6.469 8.803 10.898 1.00 96.31 187 GLU A O 1
ATOM 1443 N N . THR A 1 188 ? 6.461 9.701 8.848 1.00 95.88 188 THR A N 1
ATOM 1444 C CA . THR A 1 188 ? 4.998 9.730 8.749 1.00 95.88 188 THR A CA 1
ATOM 1445 C C . THR A 1 188 ? 4.417 8.311 8.710 1.00 95.88 188 THR A C 1
ATOM 1447 O O . THR A 1 188 ? 3.428 8.041 9.394 1.00 95.88 188 THR A O 1
ATOM 1450 N N . ILE A 1 189 ? 5.034 7.381 7.972 1.00 96.62 189 ILE A N 1
ATOM 1451 C CA . ILE A 1 189 ? 4.648 5.959 7.938 1.00 96.62 189 ILE A CA 1
ATOM 1452 C C . ILE A 1 189 ? 4.785 5.325 9.329 1.00 96.62 189 ILE A C 1
ATOM 1454 O O . ILE A 1 189 ? 3.831 4.718 9.820 1.00 96.62 189 ILE A O 1
ATOM 1458 N N . GLU A 1 190 ? 5.925 5.506 9.994 1.00 97.25 190 GLU A N 1
ATOM 1459 C CA . GLU A 1 190 ? 6.196 4.950 11.324 1.00 97.25 190 GLU A CA 1
ATOM 1460 C C . GLU A 1 190 ? 5.246 5.504 12.387 1.00 97.25 190 GLU A C 1
ATOM 1462 O O . GLU A 1 190 ? 4.732 4.755 13.228 1.00 97.25 190 GLU A O 1
ATOM 1467 N N . LYS A 1 191 ? 4.963 6.810 12.331 1.00 97.50 191 LYS A N 1
ATOM 1468 C CA . LYS A 1 191 ? 4.011 7.475 13.223 1.00 97.50 191 LYS A CA 1
ATOM 1469 C C . LYS A 1 191 ? 2.586 6.982 12.988 1.00 97.50 191 LYS A C 1
ATOM 1471 O O . LYS A 1 191 ? 1.861 6.727 13.950 1.00 97.50 191 LYS A O 1
ATOM 1476 N N . SER A 1 192 ? 2.208 6.765 11.728 1.00 96.88 192 SER A N 1
ATOM 1477 C CA . SER A 1 192 ? 0.923 6.163 11.354 1.00 96.88 192 SER A CA 1
ATOM 1478 C C . SER A 1 192 ? 0.793 4.743 11.900 1.00 96.88 192 SER A C 1
ATOM 1480 O O . SER A 1 192 ? -0.204 4.417 12.538 1.00 96.88 192 SER A O 1
ATOM 1482 N N . ALA A 1 193 ? 1.811 3.904 11.702 1.00 97.69 193 ALA A N 1
ATOM 1483 C CA . ALA A 1 193 ? 1.835 2.541 12.223 1.00 97.69 193 ALA A CA 1
ATOM 1484 C C . ALA A 1 193 ? 1.763 2.520 13.758 1.00 97.69 193 ALA A C 1
ATOM 1486 O O . ALA A 1 193 ? 0.952 1.786 14.321 1.00 97.69 193 ALA A O 1
ATOM 1487 N N . SER A 1 194 ? 2.510 3.397 14.433 1.00 97.81 194 SER A N 1
ATOM 1488 C CA . SER A 1 194 ? 2.482 3.537 15.896 1.00 97.81 194 SER A CA 1
ATOM 1489 C C . SER A 1 194 ? 1.091 3.920 16.409 1.00 97.81 194 SER A C 1
ATOM 1491 O O . SER A 1 194 ? 0.597 3.340 17.378 1.00 97.81 194 SER A O 1
ATOM 1493 N N . LEU A 1 195 ? 0.424 4.856 15.728 1.00 97.69 195 LEU A N 1
ATOM 1494 C CA . LEU A 1 195 ? -0.945 5.257 16.039 1.00 97.69 195 LEU A CA 1
ATOM 1495 C C . LEU A 1 195 ? -1.925 4.084 15.877 1.00 97.69 195 LEU A C 1
ATOM 1497 O O . LEU A 1 195 ? -2.713 3.808 16.782 1.00 97.69 195 LEU A O 1
ATOM 1501 N N . LEU A 1 196 ? -1.843 3.340 14.769 1.00 97.25 196 LEU A N 1
ATOM 1502 C CA . LEU A 1 196 ? -2.688 2.163 14.525 1.00 97.25 196 LEU A CA 1
ATOM 1503 C C . LEU A 1 196 ? -2.395 1.012 15.491 1.00 97.25 196 LEU A C 1
ATOM 1505 O O . LEU A 1 196 ? -3.303 0.272 15.874 1.00 97.25 196 LEU A O 1
ATOM 1509 N N . ASN A 1 197 ? -1.157 0.887 15.963 1.00 96.88 197 ASN A N 1
ATOM 1510 C CA . ASN A 1 197 ? -0.806 -0.058 17.015 1.00 96.88 197 ASN A CA 1
ATOM 1511 C C . ASN A 1 197 ? -1.526 0.274 18.339 1.00 96.88 197 ASN A C 1
ATOM 1513 O O . ASN A 1 197 ? -1.819 -0.628 19.126 1.00 96.88 197 ASN A O 1
ATOM 1517 N N . GLY A 1 198 ? -1.914 1.533 18.558 1.00 96.88 198 GLY A N 1
ATOM 1518 C CA . GLY A 1 198 ? -2.740 1.955 19.691 1.00 96.88 198 GLY A CA 1
ATOM 1519 C C . GLY A 1 198 ? -4.218 1.534 19.617 1.00 96.88 198 GLY A C 1
ATOM 1520 O O . GLY A 1 198 ? -4.910 1.598 20.633 1.00 96.88 198 GLY A O 1
ATOM 1521 N N . PHE A 1 199 ? -4.719 1.064 18.465 1.00 97.19 199 PHE A N 1
ATOM 1522 C CA . PHE A 1 199 ? -6.128 0.665 18.315 1.00 97.19 199 PHE A CA 1
ATOM 1523 C C . PHE A 1 199 ? -6.450 -0.567 19.165 1.00 97.19 199 PHE A C 1
ATOM 1525 O O . PHE A 1 199 ? -5.675 -1.529 19.213 1.00 97.19 199 PHE A O 1
ATOM 1532 N N . ARG A 1 200 ? -7.628 -0.597 19.798 1.00 96.38 200 ARG A N 1
ATOM 1533 C CA . ARG A 1 200 ? -8.032 -1.730 20.649 1.00 96.38 200 ARG A CA 1
ATOM 1534 C C . ARG A 1 200 ? -8.492 -2.928 19.823 1.00 96.38 200 ARG A C 1
ATOM 1536 O O . ARG A 1 200 ? -8.264 -4.066 20.228 1.00 96.38 200 ARG A O 1
ATOM 1543 N N . ASN A 1 201 ? -9.126 -2.692 18.675 1.00 95.38 201 ASN A N 1
ATOM 1544 C CA . ASN A 1 201 ? -9.717 -3.728 17.837 1.00 95.38 201 ASN A CA 1
ATOM 1545 C C . ASN A 1 201 ? -8.972 -3.888 16.499 1.00 95.38 201 ASN A C 1
ATOM 1547 O O . ASN A 1 201 ? -9.068 -3.049 15.605 1.00 95.38 201 ASN A O 1
ATOM 1551 N N . ALA A 1 202 ? -8.311 -5.033 16.310 1.00 94.12 202 ALA A N 1
ATOM 1552 C CA . ALA A 1 202 ? -7.633 -5.381 15.057 1.00 94.12 202 ALA A CA 1
ATOM 1553 C C . ALA A 1 202 ? -8.571 -5.390 13.829 1.00 94.12 202 ALA A C 1
ATOM 1555 O O . ALA A 1 202 ? -8.170 -5.047 12.717 1.00 94.12 202 ALA A O 1
ATOM 1556 N N . GLY A 1 203 ? -9.851 -5.729 14.016 1.00 92.75 203 GLY A N 1
ATOM 1557 C CA . GLY A 1 203 ? -10.857 -5.664 12.955 1.00 92.75 203 GLY A CA 1
ATOM 1558 C C . GLY A 1 203 ? -11.114 -4.237 12.463 1.00 92.75 203 GLY A C 1
ATOM 1559 O O . GLY A 1 203 ? -11.373 -4.042 11.277 1.00 92.75 203 GLY A O 1
ATOM 1560 N N . LYS A 1 204 ? -10.981 -3.229 13.339 1.00 94.50 204 LYS A N 1
ATOM 1561 C CA . LYS A 1 204 ? -11.094 -1.811 12.961 1.00 94.50 204 LYS A CA 1
ATOM 1562 C C . LYS A 1 204 ? -9.896 -1.334 12.156 1.00 94.50 204 LYS A C 1
ATOM 1564 O O . LYS A 1 204 ? -10.087 -0.587 11.204 1.00 94.50 204 LYS A O 1
ATOM 1569 N N . VAL A 1 205 ? -8.701 -1.826 12.471 1.00 95.50 205 VAL A N 1
ATOM 1570 C CA . VAL A 1 205 ? -7.492 -1.547 11.683 1.00 95.50 205 VAL A CA 1
ATOM 1571 C C . VAL A 1 205 ? -7.634 -2.096 10.260 1.00 95.50 205 VAL A C 1
ATOM 1573 O O . VAL A 1 205 ? -7.369 -1.387 9.296 1.00 95.50 205 VAL A O 1
ATOM 1576 N N . ARG A 1 206 ? -8.135 -3.328 10.092 1.00 92.44 206 ARG A N 1
ATOM 1577 C CA . ARG A 1 206 ? -8.410 -3.864 8.744 1.00 92.44 206 ARG A CA 1
ATOM 1578 C C . ARG A 1 206 ? -9.479 -3.096 7.996 1.00 92.44 206 ARG A C 1
ATOM 1580 O O . ARG A 1 206 ? -9.318 -2.834 6.811 1.00 92.44 206 ARG A O 1
ATOM 1587 N N . GLN A 1 207 ? -10.571 -2.760 8.682 1.00 92.12 207 GLN A N 1
ATOM 1588 C CA . GLN A 1 207 ? -11.623 -1.943 8.091 1.00 92.12 207 GLN A CA 1
ATOM 1589 C C . GLN A 1 207 ? -11.033 -0.623 7.583 1.00 92.12 207 GLN A C 1
ATOM 1591 O O . GLN A 1 207 ? -11.290 -0.250 6.447 1.00 92.12 207 GLN A O 1
ATOM 1596 N N . LEU A 1 208 ? -10.196 0.032 8.389 1.00 94.75 208 LEU A N 1
ATOM 1597 C CA . LEU A 1 208 ? -9.509 1.260 8.010 1.00 94.75 208 LEU A CA 1
ATOM 1598 C C . LEU A 1 208 ? -8.653 1.078 6.747 1.00 94.75 208 LEU A C 1
ATOM 1600 O O . LEU A 1 208 ? -8.781 1.884 5.834 1.00 94.75 208 LEU A O 1
ATOM 1604 N N . PHE A 1 209 ? -7.824 0.031 6.665 1.00 94.25 209 PHE A N 1
ATOM 1605 C CA . PHE A 1 209 ? -7.001 -0.219 5.476 1.00 94.25 209 PHE A CA 1
ATOM 1606 C C . PHE A 1 209 ? -7.835 -0.433 4.210 1.00 94.25 209 PHE A C 1
ATOM 1608 O O . PHE A 1 209 ? -7.538 0.183 3.191 1.00 94.25 209 PHE A O 1
ATOM 1615 N N . ASN A 1 210 ? -8.915 -1.217 4.287 1.00 90.50 210 ASN A N 1
ATOM 1616 C CA . ASN A 1 210 ? -9.809 -1.435 3.146 1.00 90.50 210 ASN A CA 1
ATOM 1617 C C . ASN A 1 210 ? -10.424 -0.123 2.628 1.00 90.50 210 ASN A C 1
ATOM 1619 O O . ASN A 1 210 ? -10.600 0.051 1.428 1.00 90.50 210 ASN A O 1
ATOM 1623 N N . GLU A 1 211 ? -10.760 0.806 3.526 1.00 90.88 211 GLU A N 1
ATOM 1624 C CA . GLU A 1 211 ? -11.305 2.114 3.144 1.00 90.88 211 GLU A CA 1
ATOM 1625 C C . GLU A 1 211 ? -10.207 3.055 2.615 1.00 90.88 211 GLU A C 1
ATOM 1627 O O . GLU A 1 211 ? -10.427 3.791 1.650 1.00 90.88 211 GLU A O 1
ATOM 1632 N N . LEU A 1 212 ? -9.003 3.013 3.198 1.00 89.44 212 LEU A N 1
ATOM 1633 C CA . LEU A 1 212 ? -7.852 3.791 2.728 1.00 89.44 212 LEU A CA 1
ATOM 1634 C C . LEU A 1 212 ? -7.434 3.401 1.304 1.00 89.44 212 LEU A C 1
ATOM 1636 O O . LEU A 1 212 ? -7.065 4.280 0.533 1.00 89.44 212 LEU A O 1
ATOM 1640 N N . GLU A 1 213 ? -7.557 2.128 0.920 1.00 84.25 213 GLU A N 1
ATOM 1641 C CA . GLU A 1 213 ? -7.317 1.670 -0.460 1.00 84.25 213 GLU A CA 1
ATOM 1642 C C . GLU A 1 213 ? -8.260 2.323 -1.485 1.00 84.25 213 GLU A C 1
ATOM 1644 O O . GLU A 1 213 ? -7.908 2.461 -2.655 1.00 84.25 213 GLU A O 1
ATOM 1649 N N . THR A 1 214 ? -9.456 2.746 -1.062 1.00 82.06 214 THR A N 1
ATOM 1650 C CA . THR A 1 214 ? -10.417 3.438 -1.939 1.00 82.06 214 THR A CA 1
ATOM 1651 C C . THR A 1 214 ? -10.212 4.951 -1.989 1.00 82.06 214 THR A C 1
ATOM 1653 O O . THR A 1 214 ? -10.788 5.627 -2.845 1.00 82.06 214 THR A O 1
ATOM 1656 N N . SER A 1 215 ? -9.399 5.489 -1.079 1.00 77.06 215 SER A N 1
ATOM 1657 C CA . SER A 1 215 ? -9.132 6.920 -0.983 1.00 77.06 215 SER A CA 1
ATOM 1658 C C . SER A 1 215 ? -8.050 7.338 -1.989 1.00 77.06 215 SER A C 1
ATOM 1660 O O . SER A 1 215 ? -7.147 6.552 -2.282 1.00 77.06 215 SER A O 1
ATOM 1662 N N . PRO A 1 216 ? -8.096 8.571 -2.530 1.00 72.12 216 PRO A N 1
ATOM 1663 C CA . PRO A 1 216 ? -7.026 9.079 -3.381 1.00 72.12 216 PRO A CA 1
ATOM 1664 C C . PRO A 1 216 ? -5.678 9.029 -2.654 1.00 72.12 216 PRO A C 1
ATOM 1666 O O . PRO A 1 216 ? -5.541 9.554 -1.549 1.00 72.12 216 PRO A O 1
ATOM 1669 N N . ILE A 1 217 ? -4.682 8.409 -3.285 1.00 71.56 217 ILE A N 1
ATOM 1670 C CA . ILE A 1 217 ? -3.327 8.303 -2.742 1.00 71.56 217 ILE A CA 1
ATOM 1671 C C . ILE A 1 217 ? -2.627 9.646 -2.970 1.00 71.56 217 ILE A C 1
ATOM 1673 O O . ILE A 1 217 ? -2.363 10.010 -4.115 1.00 71.56 217 ILE A O 1
ATOM 1677 N N . ARG A 1 218 ? -2.354 10.394 -1.894 1.00 69.88 218 ARG A N 1
ATOM 1678 C CA . ARG A 1 218 ? -1.663 11.698 -1.961 1.00 69.88 218 ARG A CA 1
ATOM 1679 C C . ARG A 1 218 ? -0.143 11.520 -2.000 1.00 69.88 218 ARG A C 1
ATOM 1681 O O . ARG A 1 218 ? 0.526 11.900 -2.962 1.00 69.88 218 ARG A O 1
ATOM 1688 N N . ASP A 1 219 ? 0.391 10.826 -0.997 1.00 81.44 219 ASP A N 1
ATOM 1689 C CA . ASP A 1 219 ? 1.824 10.535 -0.910 1.00 81.44 219 ASP A CA 1
ATOM 1690 C C . ASP A 1 219 ? 2.082 9.140 -0.335 1.00 81.44 219 ASP A C 1
ATOM 1692 O O . ASP A 1 219 ? 2.792 8.353 -0.954 1.00 81.44 219 ASP A O 1
ATOM 1696 N N . ILE A 1 220 ? 1.471 8.798 0.801 1.00 90.38 220 ILE A N 1
ATOM 1697 C CA . ILE A 1 220 ? 1.726 7.552 1.540 1.00 90.38 220 ILE A CA 1
ATOM 1698 C C . ILE A 1 220 ? 0.787 6.438 1.083 1.00 90.38 220 ILE A C 1
ATOM 1700 O O . ILE A 1 220 ? -0.435 6.611 1.085 1.00 90.38 220 ILE A O 1
ATOM 1704 N N . TYR A 1 221 ? 1.346 5.278 0.734 1.00 92.19 221 TYR A N 1
ATOM 1705 C CA . TYR A 1 221 ? 0.539 4.120 0.370 1.00 92.19 221 TYR A CA 1
ATOM 1706 C C . TYR A 1 221 ? 0.039 3.394 1.628 1.00 92.19 221 TYR A C 1
ATOM 1708 O O . TYR A 1 221 ? 0.826 3.146 2.545 1.00 92.19 221 TYR A O 1
ATOM 1716 N N . PRO A 1 222 ? -1.232 2.948 1.666 1.00 94.19 222 PRO A N 1
ATOM 1717 C CA . PRO A 1 222 ? -1.736 2.130 2.770 1.00 94.19 222 PRO A CA 1
ATOM 1718 C C . PRO A 1 222 ? -0.887 0.871 3.012 1.00 94.19 222 PRO A C 1
ATOM 1720 O O . PRO A 1 222 ? -0.682 0.478 4.158 1.00 94.19 222 PRO A O 1
ATOM 1723 N N . LEU A 1 223 ? -0.326 0.280 1.950 1.00 95.44 223 LEU A N 1
ATOM 1724 C CA . LEU A 1 223 ? 0.568 -0.878 2.051 1.00 95.44 223 LEU A CA 1
ATOM 1725 C C . LEU A 1 223 ? 1.868 -0.570 2.810 1.00 95.44 223 LEU A C 1
ATOM 1727 O O . LEU A 1 223 ? 2.321 -1.423 3.564 1.00 95.44 223 LEU A O 1
ATOM 1731 N N . GLU A 1 224 ? 2.450 0.625 2.681 1.00 96.44 224 GLU A N 1
ATOM 1732 C CA . GLU A 1 224 ? 3.658 0.996 3.440 1.00 96.44 224 GLU A CA 1
ATOM 1733 C C . GLU A 1 224 ? 3.366 1.079 4.943 1.00 96.44 224 GLU A C 1
ATOM 1735 O O . GLU A 1 224 ? 4.128 0.565 5.762 1.00 96.44 224 GLU A O 1
ATOM 1740 N N . VAL A 1 225 ? 2.219 1.661 5.309 1.00 96.88 225 VAL A N 1
ATOM 1741 C CA . VAL A 1 225 ? 1.763 1.710 6.707 1.00 96.88 225 VAL A CA 1
ATOM 1742 C C . VAL A 1 225 ? 1.463 0.303 7.228 1.00 96.88 225 VAL A C 1
ATOM 1744 O O . VAL A 1 225 ? 1.783 -0.009 8.373 1.00 96.88 225 VAL A O 1
ATOM 1747 N N . MET A 1 226 ? 0.892 -0.569 6.391 1.00 97.12 226 MET A N 1
ATOM 1748 C CA . MET A 1 226 ? 0.643 -1.970 6.733 1.00 97.12 226 MET A CA 1
ATOM 1749 C C . MET A 1 226 ? 1.945 -2.738 6.994 1.00 97.12 226 MET A C 1
ATOM 1751 O O . MET A 1 226 ? 2.025 -3.452 7.992 1.00 97.12 226 MET A O 1
ATOM 1755 N N . ILE A 1 227 ? 2.966 -2.560 6.148 1.00 97.88 227 ILE A N 1
ATOM 1756 C CA . ILE A 1 227 ? 4.304 -3.147 6.328 1.00 97.88 227 ILE A CA 1
ATOM 1757 C C . ILE A 1 227 ? 4.895 -2.706 7.666 1.00 97.88 227 ILE A C 1
ATOM 1759 O O . ILE A 1 227 ? 5.244 -3.557 8.482 1.00 97.88 227 ILE A O 1
ATOM 1763 N N . SER A 1 228 ? 4.936 -1.394 7.916 1.00 97.88 228 SER A N 1
ATOM 1764 C CA . SER A 1 228 ? 5.495 -0.843 9.154 1.00 97.88 228 SER A CA 1
ATOM 1765 C C . SER A 1 228 ? 4.735 -1.341 10.392 1.00 97.88 228 SER A C 1
ATOM 1767 O O . SER A 1 228 ? 5.343 -1.724 11.391 1.00 97.88 228 SER A O 1
ATOM 1769 N N . LEU A 1 229 ? 3.403 -1.449 10.317 1.00 97.56 229 LEU A N 1
ATOM 1770 C CA . LEU A 1 229 ? 2.591 -1.995 11.405 1.00 97.56 229 LEU A CA 1
ATOM 1771 C C . LEU A 1 229 ? 2.876 -3.481 11.670 1.00 97.56 229 LEU A C 1
ATOM 1773 O O . LEU A 1 229 ? 2.934 -3.881 12.831 1.00 97.56 229 LEU A O 1
ATOM 1777 N N . LEU A 1 230 ? 3.053 -4.301 10.629 1.00 96.88 230 LEU A N 1
ATOM 1778 C CA . LEU A 1 230 ? 3.395 -5.721 10.781 1.00 96.88 230 LEU A CA 1
ATOM 1779 C C . LEU A 1 230 ? 4.791 -5.917 11.378 1.00 96.88 230 LEU A C 1
ATOM 1781 O O . LEU A 1 230 ? 4.967 -6.793 12.225 1.00 96.88 230 LEU A O 1
ATOM 1785 N N . GLU A 1 231 ? 5.759 -5.099 10.959 1.00 97.06 231 GLU A N 1
ATOM 1786 C CA . GLU A 1 231 ? 7.130 -5.108 11.482 1.00 97.06 231 GLU A CA 1
ATOM 1787 C C . GLU A 1 231 ? 7.171 -4.716 12.968 1.00 97.06 231 GLU A C 1
ATOM 1789 O O . GLU A 1 231 ? 7.919 -5.312 13.741 1.00 97.06 231 GLU A O 1
ATOM 1794 N N . GLN A 1 232 ? 6.319 -3.778 13.396 1.00 96.31 232 GLN A N 1
ATOM 1795 C CA . GLN A 1 232 ? 6.196 -3.378 14.802 1.00 96.31 232 GLN A CA 1
ATOM 1796 C C . GLN A 1 232 ? 5.373 -4.368 15.644 1.00 96.31 232 GLN A C 1
ATOM 1798 O O . GLN A 1 232 ? 5.726 -4.661 16.789 1.00 96.31 232 GLN A O 1
ATOM 1803 N N . ASN A 1 233 ? 4.235 -4.843 15.125 1.00 95.25 233 ASN A N 1
ATOM 1804 C CA . ASN A 1 233 ? 3.309 -5.717 15.843 1.00 95.25 233 ASN A CA 1
ATOM 1805 C C . ASN A 1 233 ? 2.386 -6.519 14.906 1.00 95.25 233 ASN A C 1
ATOM 1807 O O . ASN A 1 233 ? 1.241 -6.136 14.643 1.00 95.25 233 ASN A O 1
ATOM 1811 N N . ASN A 1 234 ? 2.833 -7.711 14.508 1.00 92.06 234 ASN A N 1
ATOM 1812 C CA . ASN A 1 234 ? 2.067 -8.628 13.654 1.00 92.06 234 ASN A CA 1
ATOM 1813 C C . ASN A 1 234 ? 0.653 -8.967 14.201 1.00 92.06 234 ASN A C 1
ATOM 1815 O O . ASN A 1 234 ? -0.301 -9.167 13.449 1.00 92.06 234 ASN A O 1
ATOM 1819 N N . ASN A 1 235 ? 0.443 -8.934 15.524 1.00 92.69 235 ASN A N 1
ATOM 1820 C CA . ASN A 1 235 ? -0.863 -9.258 16.119 1.00 92.69 235 ASN A CA 1
ATOM 1821 C C . ASN A 1 235 ? -1.969 -8.236 15.793 1.00 92.69 235 ASN A C 1
ATOM 1823 O O . ASN A 1 235 ? -3.149 -8.520 16.017 1.00 92.69 235 ASN A O 1
ATOM 1827 N N . LYS A 1 236 ? -1.626 -7.047 15.274 1.00 93.50 236 LYS A N 1
ATOM 1828 C CA . LYS A 1 236 ? -2.609 -6.016 14.896 1.00 93.50 236 LYS A CA 1
ATOM 1829 C C . LYS A 1 236 ? -3.326 -6.316 13.584 1.00 93.50 236 LYS A C 1
ATOM 1831 O O . LYS A 1 236 ? -4.408 -5.779 13.353 1.00 93.50 236 LYS A O 1
ATOM 1836 N N . LEU A 1 237 ? -2.780 -7.212 12.763 1.00 94.00 237 LEU A N 1
ATOM 1837 C CA . LEU A 1 237 ? -3.351 -7.620 11.482 1.00 94.00 237 LEU A CA 1
ATOM 1838 C C . LEU A 1 237 ? -3.449 -9.160 11.392 1.00 94.00 237 LEU A C 1
ATOM 1840 O O . LEU A 1 237 ? -2.804 -9.779 10.558 1.00 94.00 237 LEU A O 1
ATOM 1844 N N . PRO A 1 238 ? -4.303 -9.817 12.206 1.00 92.69 238 PRO A N 1
ATOM 1845 C CA . PRO A 1 238 ? -4.233 -11.271 12.447 1.00 92.69 238 PRO A CA 1
ATOM 1846 C C . PRO A 1 238 ? -4.524 -12.195 11.242 1.00 92.69 238 PRO A C 1
ATOM 1848 O O . PRO A 1 238 ? -5.665 -12.586 11.013 1.00 92.69 238 PRO A O 1
ATOM 1851 N N . GLY A 1 239 ? -3.514 -12.599 10.485 1.00 93.44 239 GLY A N 1
ATOM 1852 C CA . GLY A 1 239 ? -3.689 -13.383 9.253 1.00 93.44 239 GLY A CA 1
ATOM 1853 C C . GLY A 1 239 ? -3.204 -12.652 8.009 1.00 93.44 239 GLY A C 1
ATOM 1854 O O . GLY A 1 239 ? -3.233 -13.224 6.931 1.00 93.44 239 GLY A O 1
ATOM 1855 N N . VAL A 1 240 ? -2.706 -11.423 8.150 1.00 96.00 240 VAL A N 1
ATOM 1856 C CA . VAL A 1 240 ? -1.786 -10.845 7.173 1.00 96.00 240 VAL A CA 1
ATOM 1857 C C . VAL A 1 240 ? -0.381 -11.267 7.588 1.00 96.00 240 VAL A C 1
ATOM 1859 O O . VAL A 1 240 ? 0.016 -11.010 8.719 1.00 96.00 240 VAL A O 1
ATOM 1862 N N . ASN A 1 241 ? 0.357 -11.934 6.706 1.00 96.38 241 ASN A N 1
ATOM 1863 C CA . ASN A 1 241 ? 1.718 -12.392 6.979 1.00 96.38 241 ASN A CA 1
ATOM 1864 C C . ASN A 1 241 ? 2.658 -11.979 5.852 1.00 96.38 241 ASN A C 1
ATOM 1866 O O . ASN A 1 241 ? 2.248 -11.917 4.695 1.00 96.38 241 ASN A O 1
ATOM 1870 N N . PHE A 1 242 ? 3.931 -11.762 6.180 1.00 97.81 242 PHE A N 1
ATOM 1871 C CA . PHE A 1 242 ? 4.962 -11.670 5.152 1.00 97.81 242 PHE A CA 1
ATOM 1872 C C . PHE A 1 242 ? 5.174 -13.035 4.492 1.00 97.81 242 PHE A C 1
ATOM 1874 O O . PHE A 1 242 ? 5.189 -14.063 5.174 1.00 97.81 242 PHE A O 1
ATOM 1881 N N . GLY A 1 243 ? 5.351 -13.048 3.176 1.00 96.94 243 GLY A N 1
ATOM 1882 C CA . GLY A 1 243 ? 5.632 -14.261 2.417 1.00 96.94 243 GLY A CA 1
ATOM 1883 C C . GLY A 1 243 ? 5.822 -13.969 0.936 1.00 96.94 243 GLY A C 1
ATOM 1884 O O . GLY A 1 243 ? 5.761 -12.815 0.521 1.00 96.94 243 GLY A O 1
ATOM 1885 N N . ASN A 1 244 ? 6.024 -15.030 0.159 1.00 96.69 244 ASN A N 1
ATOM 1886 C CA . ASN A 1 244 ? 6.216 -14.945 -1.285 1.00 96.69 244 ASN A CA 1
ATOM 1887 C C . ASN A 1 244 ? 5.001 -15.542 -1.996 1.00 96.69 244 ASN A C 1
ATOM 1889 O O . ASN A 1 244 ? 4.512 -16.605 -1.602 1.00 96.69 244 ASN A O 1
ATOM 1893 N N . VAL A 1 245 ? 4.520 -14.866 -3.031 1.00 96.81 245 VAL A N 1
ATOM 1894 C CA . VAL A 1 245 ? 3.372 -15.273 -3.848 1.00 96.81 245 VAL A CA 1
ATOM 1895 C C . VAL A 1 245 ? 3.754 -15.275 -5.319 1.00 96.81 245 VAL A C 1
ATOM 1897 O O . VAL A 1 245 ? 3.321 -16.162 -6.050 1.00 96.81 245 VAL A O 1
ATOM 1900 N N . LEU A 1 246 ? 4.574 -14.324 -5.760 1.00 97.12 246 LEU A N 1
ATOM 1901 C CA . LEU A 1 246 ? 5.055 -14.260 -7.132 1.00 97.12 246 LEU A CA 1
ATOM 1902 C C . LEU A 1 246 ? 5.952 -15.458 -7.458 1.00 97.12 246 LEU A C 1
ATOM 1904 O O . LEU A 1 246 ? 6.927 -15.744 -6.765 1.00 97.12 246 LEU A O 1
ATOM 1908 N N . GLN A 1 247 ? 5.632 -16.158 -8.546 1.00 96.62 247 GLN A N 1
ATOM 1909 C CA . GLN A 1 247 ?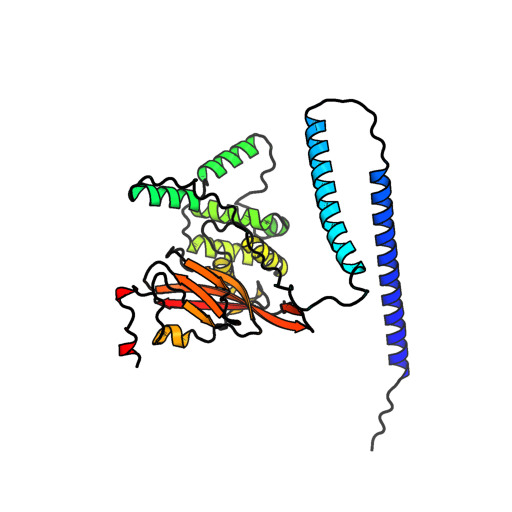 6.294 -17.420 -8.899 1.00 96.62 247 GLN A CA 1
ATOM 1910 C C . GLN A 1 247 ? 7.558 -17.231 -9.747 1.00 96.62 247 GLN A C 1
ATOM 1912 O O . GLN A 1 247 ? 8.378 -18.142 -9.828 1.00 96.62 247 GLN A O 1
ATOM 1917 N N . ASN A 1 248 ? 7.734 -16.061 -10.368 1.00 95.00 248 ASN A N 1
ATOM 1918 C CA . ASN A 1 248 ? 8.800 -15.805 -11.339 1.00 95.00 248 ASN A CA 1
ATOM 1919 C C . ASN A 1 248 ? 9.800 -14.709 -10.921 1.00 95.00 248 ASN A C 1
ATOM 1921 O O . ASN A 1 248 ? 10.555 -14.230 -11.765 1.00 95.00 248 ASN A O 1
ATOM 1925 N N . LEU A 1 249 ? 9.860 -14.323 -9.638 1.00 92.94 249 LEU A N 1
ATOM 1926 C CA . LEU A 1 249 ? 10.804 -13.291 -9.171 1.00 92.94 249 LEU A CA 1
ATOM 1927 C C . LEU A 1 249 ? 12.270 -13.651 -9.442 1.00 92.94 249 LEU A C 1
ATOM 1929 O O . LEU A 1 249 ? 13.032 -12.802 -9.897 1.00 92.94 249 LEU A O 1
ATOM 1933 N N . ASP A 1 250 ? 12.656 -14.913 -9.244 1.00 90.25 250 ASP A N 1
ATOM 1934 C CA . ASP A 1 250 ? 14.025 -15.370 -9.515 1.00 90.25 250 ASP A CA 1
ATOM 1935 C C . ASP A 1 250 ? 14.408 -15.228 -10.996 1.00 90.25 250 ASP A C 1
ATOM 1937 O O . ASP A 1 250 ? 15.567 -14.962 -11.318 1.00 90.25 250 ASP A O 1
ATOM 1941 N N . GLN A 1 251 ? 13.441 -15.397 -11.903 1.00 88.38 251 GLN A N 1
ATOM 1942 C CA . GLN A 1 251 ? 13.645 -15.230 -13.342 1.00 88.38 251 GLN A CA 1
ATOM 1943 C C . GLN A 1 251 ? 13.800 -13.750 -13.710 1.00 88.38 251 GLN A C 1
ATOM 1945 O O . GLN A 1 251 ? 14.691 -13.397 -14.487 1.00 88.38 251 GLN A O 1
ATOM 1950 N N . LEU A 1 252 ? 12.974 -12.885 -13.116 1.00 87.06 252 LEU A N 1
ATOM 1951 C CA . LEU A 1 252 ? 13.054 -11.432 -13.290 1.00 87.06 252 LEU A CA 1
ATOM 1952 C C . LEU A 1 252 ? 14.376 -10.863 -12.755 1.00 87.06 252 LEU A C 1
ATOM 1954 O O . LEU A 1 252 ? 14.920 -9.926 -13.329 1.00 87.06 252 LEU A O 1
ATOM 1958 N N . ALA A 1 253 ? 14.934 -11.466 -11.702 1.00 84.06 253 ALA A N 1
ATOM 1959 C CA . ALA A 1 253 ? 16.222 -11.065 -11.142 1.00 84.06 253 ALA A CA 1
ATOM 1960 C C . ALA A 1 253 ? 17.439 -11.489 -11.991 1.00 84.06 253 ALA A C 1
ATOM 1962 O O . ALA A 1 253 ? 18.487 -10.854 -11.893 1.00 84.06 253 ALA A O 1
ATOM 1963 N N . LYS A 1 254 ? 17.335 -12.568 -12.785 1.00 76.06 254 LYS A N 1
ATOM 1964 C CA . LYS A 1 254 ? 18.482 -13.177 -13.493 1.00 76.06 254 LYS A CA 1
ATOM 1965 C C . LYS A 1 254 ? 18.499 -12.950 -15.005 1.00 76.06 254 LYS A C 1
ATOM 1967 O O . LYS A 1 254 ? 19.565 -12.727 -15.564 1.00 76.06 254 LYS A O 1
ATOM 1972 N N . GLU A 1 255 ? 17.353 -13.072 -15.673 1.00 63.75 255 GLU A N 1
ATOM 1973 C CA . GLU A 1 255 ? 17.284 -13.258 -17.139 1.00 63.75 255 GLU A CA 1
ATOM 1974 C C . GLU A 1 255 ? 16.287 -12.317 -17.834 1.00 63.75 255 GLU A C 1
ATOM 1976 O O . GLU A 1 255 ? 16.367 -12.078 -19.047 1.00 63.75 255 GLU A O 1
ATOM 1981 N N . GLN A 1 256 ? 15.318 -11.798 -17.080 1.00 65.31 256 GLN A N 1
ATOM 1982 C CA . GLN A 1 256 ? 14.248 -10.928 -17.561 1.00 65.31 256 GLN A CA 1
ATOM 1983 C C . GLN A 1 256 ? 14.246 -9.620 -16.777 1.00 65.31 256 GLN A C 1
ATOM 1985 O O . GLN A 1 256 ? 13.275 -9.295 -16.094 1.00 65.31 256 GLN A O 1
ATOM 1990 N N . THR A 1 257 ? 15.348 -8.876 -16.887 1.00 79.38 257 THR A N 1
ATOM 1991 C CA . THR A 1 257 ? 15.413 -7.505 -16.387 1.00 79.38 257 THR A CA 1
ATOM 1992 C C . THR A 1 257 ? 14.232 -6.728 -16.952 1.00 79.38 257 THR A C 1
ATOM 1994 O O . THR A 1 257 ? 13.957 -6.793 -18.155 1.00 79.38 257 THR A O 1
ATOM 1997 N N . ALA A 1 258 ? 13.509 -6.035 -16.078 1.00 90.56 258 ALA A N 1
ATOM 1998 C CA . ALA A 1 258 ? 12.432 -5.166 -16.510 1.00 90.56 258 ALA A CA 1
ATOM 1999 C C . ALA A 1 258 ? 13.027 -4.079 -17.415 1.00 90.56 258 ALA A C 1
ATOM 2001 O O . ALA A 1 258 ? 14.122 -3.583 -17.159 1.00 90.56 258 ALA A O 1
ATOM 2002 N N . VAL A 1 259 ? 12.331 -3.727 -18.489 1.00 93.62 259 VAL A N 1
ATOM 2003 C CA . VAL A 1 259 ? 12.807 -2.720 -19.444 1.00 93.62 259 VAL A CA 1
ATOM 2004 C C . VAL A 1 259 ? 11.897 -1.506 -19.359 1.00 93.62 259 VAL A C 1
ATOM 2006 O O . VAL A 1 259 ? 10.675 -1.661 -19.284 1.00 93.62 259 VAL A O 1
ATOM 2009 N N . THR A 1 260 ? 12.481 -0.308 -19.366 1.00 94.94 260 THR A N 1
ATOM 2010 C CA . THR A 1 260 ? 11.722 0.943 -19.291 1.00 94.94 260 THR A CA 1
ATOM 2011 C C . THR A 1 260 ? 10.635 1.013 -20.362 1.00 94.94 260 THR A C 1
ATOM 2013 O O . THR A 1 260 ? 10.870 0.766 -21.542 1.00 94.94 260 THR A O 1
ATOM 2016 N N . GLY A 1 261 ? 9.405 1.325 -19.954 1.00 92.38 261 GLY A N 1
ATOM 2017 C CA . GLY A 1 261 ? 8.259 1.456 -20.856 1.00 92.38 261 GLY A CA 1
ATOM 2018 C C . GLY A 1 261 ? 7.678 0.135 -21.381 1.00 92.38 261 GLY A C 1
ATOM 2019 O O . GLY A 1 261 ? 6.643 0.168 -22.055 1.00 92.38 261 GLY A O 1
ATOM 2020 N N . HIS A 1 262 ? 8.271 -1.018 -21.054 1.00 94.00 262 HIS A N 1
ATOM 2021 C CA . HIS A 1 262 ? 7.793 -2.331 -21.482 1.00 94.00 262 HIS A CA 1
ATOM 2022 C C . HIS A 1 262 ? 7.099 -3.102 -20.342 1.00 94.00 262 HIS A C 1
ATOM 2024 O O . HIS A 1 262 ? 7.568 -3.114 -19.201 1.00 94.00 262 HIS A O 1
ATOM 2030 N N . PRO A 1 263 ? 5.981 -3.799 -20.629 1.00 95.12 263 PRO A N 1
ATOM 2031 C CA . PRO A 1 263 ? 5.256 -4.554 -19.615 1.00 95.12 263 PRO A CA 1
ATOM 2032 C C . PRO A 1 263 ? 6.054 -5.782 -19.161 1.00 95.12 263 PRO A C 1
ATOM 2034 O O . PRO A 1 263 ? 6.266 -6.726 -19.921 1.00 95.12 263 PRO A O 1
ATOM 2037 N N . THR A 1 264 ? 6.425 -5.795 -17.885 1.00 95.50 264 THR A N 1
ATOM 2038 C CA . THR A 1 264 ? 7.002 -6.949 -17.191 1.00 95.50 264 THR A CA 1
ATOM 2039 C C . THR A 1 264 ? 5.877 -7.837 -16.667 1.00 95.50 264 THR A C 1
ATOM 2041 O O . THR A 1 264 ? 4.963 -7.359 -15.992 1.00 95.50 264 THR A O 1
ATOM 2044 N N . LEU A 1 265 ? 5.914 -9.132 -16.985 1.00 96.12 265 LEU A N 1
ATOM 2045 C CA . LEU A 1 265 ? 4.895 -10.084 -16.545 1.00 96.12 265 LEU A CA 1
ATOM 2046 C C . LEU A 1 265 ? 5.238 -10.642 -15.163 1.00 96.12 265 LEU A C 1
ATOM 2048 O O . LEU A 1 265 ? 6.265 -11.291 -14.991 1.00 96.12 265 LEU A O 1
ATOM 2052 N N . LEU A 1 266 ? 4.347 -10.430 -14.198 1.00 96.88 266 LEU A N 1
ATOM 2053 C CA . LEU A 1 266 ? 4.420 -11.019 -12.864 1.00 96.88 266 LEU A CA 1
ATOM 2054 C C . LEU A 1 266 ? 3.487 -12.232 -12.801 1.00 96.88 266 LEU A C 1
ATOM 2056 O O . LEU A 1 266 ? 2.292 -12.097 -13.078 1.00 96.88 266 LEU A O 1
ATOM 2060 N N . GLU A 1 267 ? 4.026 -13.404 -12.468 1.00 97.06 267 GLU A N 1
ATOM 2061 C CA . GLU A 1 267 ? 3.279 -14.663 -12.383 1.00 97.06 267 GLU A CA 1
ATOM 2062 C C . GLU A 1 267 ? 2.697 -14.865 -10.985 1.00 97.06 267 GLU A C 1
ATOM 2064 O O . GLU A 1 267 ? 3.427 -14.864 -9.993 1.00 97.06 267 GLU A O 1
ATOM 2069 N N . LEU A 1 268 ? 1.381 -15.058 -10.917 1.00 96.69 268 LEU A N 1
ATOM 2070 C CA . LEU A 1 268 ? 0.628 -15.283 -9.691 1.00 96.69 268 LEU A CA 1
ATOM 2071 C C . LEU A 1 268 ? -0.033 -16.673 -9.733 1.00 96.69 268 LEU A C 1
ATOM 2073 O O . LEU A 1 268 ? -0.643 -17.024 -10.749 1.00 96.69 268 LEU A O 1
ATOM 2077 N N . PRO A 1 269 ? -0.008 -17.448 -8.634 1.00 96.06 269 PRO A N 1
ATOM 2078 C CA . PRO A 1 269 ? -0.753 -18.693 -8.552 1.00 96.06 269 PRO A CA 1
ATOM 2079 C C . PRO A 1 269 ? -2.247 -18.455 -8.817 1.00 96.06 269 PRO A C 1
ATOM 2081 O O . PRO A 1 269 ? -2.824 -17.455 -8.381 1.00 96.06 269 PRO A O 1
ATOM 2084 N N . LYS A 1 270 ? -2.901 -19.390 -9.520 1.00 93.38 270 LYS A N 1
ATOM 2085 C CA . LYS A 1 270 ? -4.320 -19.263 -9.916 1.00 93.38 270 LYS A CA 1
ATOM 2086 C C . LYS A 1 270 ? -5.281 -19.142 -8.734 1.00 93.38 270 LYS A C 1
ATOM 2088 O O . LYS A 1 270 ? -6.394 -18.647 -8.884 1.00 93.38 270 LYS A O 1
ATOM 2093 N N . ASP A 1 271 ? -4.869 -19.639 -7.578 1.00 94.94 271 ASP A N 1
ATOM 2094 C CA . ASP A 1 271 ? -5.602 -19.598 -6.326 1.00 94.94 271 ASP A CA 1
ATOM 2095 C C . ASP A 1 271 ? -5.312 -18.334 -5.508 1.00 94.94 271 ASP A C 1
ATOM 2097 O O . ASP A 1 271 ? -5.749 -18.260 -4.369 1.00 94.94 271 ASP A O 1
ATOM 2101 N N . TYR A 1 272 ? -4.682 -17.298 -6.067 1.00 96.06 272 TYR A N 1
ATOM 2102 C CA . TYR A 1 272 ? -4.482 -16.009 -5.401 1.00 96.06 272 TYR A CA 1
ATOM 2103 C C . TYR A 1 272 ? -5.092 -14.845 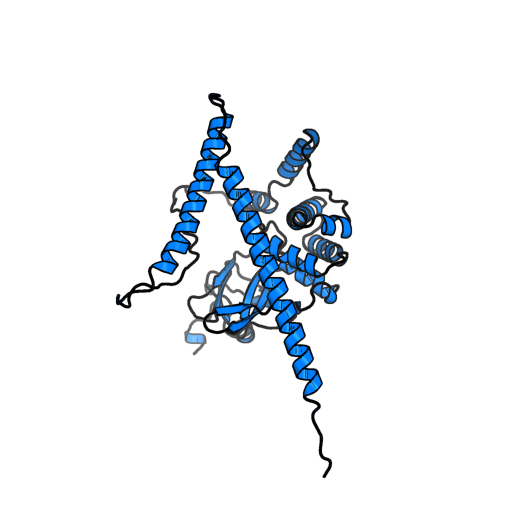-6.182 1.00 96.06 272 TYR A C 1
ATOM 2105 O O . TYR A 1 272 ? -5.222 -14.860 -7.404 1.00 96.06 272 TYR A O 1
ATOM 2113 N N . ARG A 1 273 ? -5.452 -13.789 -5.449 1.00 94.69 273 ARG A N 1
ATOM 2114 C CA . ARG A 1 273 ? -5.902 -12.512 -6.008 1.00 94.69 273 ARG A CA 1
ATOM 2115 C C . ARG A 1 273 ? -5.169 -11.358 -5.346 1.00 94.69 273 ARG A C 1
ATOM 2117 O O . ARG A 1 273 ? -5.117 -11.286 -4.122 1.00 94.69 273 ARG A O 1
ATOM 2124 N N . ILE A 1 274 ? -4.687 -10.413 -6.147 1.00 95.31 274 ILE A N 1
ATOM 2125 C CA . ILE A 1 274 ? -4.081 -9.179 -5.637 1.00 95.31 274 ILE A CA 1
ATOM 2126 C C . ILE A 1 274 ? -5.177 -8.218 -5.161 1.00 95.31 274 ILE A C 1
ATOM 2128 O O . ILE A 1 274 ? -6.154 -7.968 -5.875 1.00 95.31 274 ILE A O 1
ATOM 2132 N N . LYS A 1 275 ? -5.012 -7.695 -3.945 1.00 93.94 275 LYS A N 1
ATOM 2133 C CA . LYS A 1 275 ? -5.873 -6.687 -3.309 1.00 93.94 275 LYS A CA 1
ATOM 2134 C C . LYS A 1 275 ? -5.248 -5.302 -3.337 1.00 93.94 275 LYS A C 1
ATOM 2136 O O . LYS A 1 275 ? -5.951 -4.339 -3.608 1.00 93.94 275 LYS A O 1
ATOM 2141 N N . GLY A 1 276 ? -3.937 -5.231 -3.129 1.00 93.75 276 GLY A N 1
ATOM 2142 C CA . GLY A 1 276 ? -3.197 -3.979 -3.109 1.00 93.75 276 GLY A CA 1
ATOM 2143 C C . GLY A 1 276 ? -1.833 -4.119 -3.767 1.00 93.75 276 GLY A C 1
ATOM 2144 O O . GLY A 1 276 ? -1.245 -5.200 -3.777 1.00 93.75 276 GLY A O 1
ATOM 2145 N N . PHE A 1 277 ? -1.352 -3.013 -4.321 1.00 95.25 277 PHE A N 1
ATOM 2146 C CA . PHE A 1 277 ? -0.038 -2.878 -4.935 1.00 95.25 277 PHE A CA 1
ATOM 2147 C C . PHE A 1 277 ? 0.495 -1.480 -4.623 1.00 95.25 277 PHE A C 1
ATOM 2149 O O . PHE A 1 277 ? -0.263 -0.510 -4.683 1.00 95.25 277 PHE A O 1
ATOM 2156 N N . ALA A 1 278 ? 1.773 -1.371 -4.281 1.00 94.69 278 ALA A N 1
ATOM 2157 C CA . ALA A 1 278 ? 2.414 -0.098 -3.992 1.00 94.69 278 ALA A CA 1
ATOM 2158 C C . ALA A 1 278 ? 3.884 -0.119 -4.406 1.00 94.69 278 ALA A C 1
ATOM 2160 O O . ALA A 1 278 ? 4.569 -1.126 -4.244 1.00 94.69 278 ALA A O 1
ATOM 2161 N N . ILE A 1 279 ? 4.372 1.025 -4.880 1.00 94.62 279 ILE A N 1
ATOM 2162 C CA . ILE A 1 279 ? 5.806 1.304 -4.924 1.00 94.62 279 ILE A CA 1
ATOM 2163 C C . ILE A 1 279 ? 6.266 1.801 -3.551 1.00 94.62 279 ILE A C 1
ATOM 2165 O O . ILE A 1 279 ? 5.574 2.594 -2.909 1.00 94.62 279 ILE A O 1
ATOM 2169 N N . LEU A 1 280 ? 7.424 1.333 -3.101 1.00 94.75 280 LEU A N 1
ATOM 2170 C CA . LEU A 1 280 ? 7.999 1.665 -1.804 1.00 94.75 280 LEU A CA 1
ATOM 2171 C C . LEU A 1 280 ? 9.042 2.782 -1.929 1.00 94.75 280 LEU A C 1
ATOM 2173 O O . LEU A 1 280 ? 9.669 2.982 -2.969 1.00 94.75 280 LEU A O 1
ATOM 2177 N N . GLY A 1 281 ? 9.236 3.531 -0.843 1.00 89.50 281 GLY A N 1
ATOM 2178 C CA . GLY A 1 281 ? 10.319 4.516 -0.736 1.00 89.50 281 GLY A CA 1
ATOM 2179 C C . GLY A 1 281 ? 10.022 5.877 -1.372 1.00 89.50 281 GLY A C 1
ATOM 2180 O O . GLY A 1 281 ? 10.912 6.719 -1.470 1.00 89.50 281 GLY A O 1
ATOM 2181 N N . GLY A 1 282 ? 8.779 6.117 -1.802 1.00 84.56 282 GLY A N 1
ATOM 2182 C CA . GLY A 1 282 ? 8.270 7.436 -2.205 1.00 84.56 282 GLY A CA 1
ATOM 2183 C C . GLY A 1 282 ? 8.813 8.015 -3.509 1.00 84.56 282 GLY A C 1
ATOM 2184 O O . GLY A 1 282 ? 8.347 9.067 -3.953 1.00 84.56 282 GLY A O 1
ATOM 2185 N N . ARG A 1 283 ? 9.766 7.340 -4.153 1.00 88.31 283 ARG A N 1
ATOM 2186 C CA . ARG A 1 283 ? 10.203 7.692 -5.501 1.00 88.31 283 ARG A CA 1
ATOM 2187 C C . ARG A 1 283 ? 9.102 7.369 -6.518 1.00 88.31 283 ARG A C 1
ATOM 2189 O O . ARG A 1 283 ? 8.206 6.568 -6.262 1.00 88.31 283 ARG A O 1
ATOM 2196 N N . ARG A 1 284 ? 9.148 8.037 -7.672 1.00 85.44 284 ARG A N 1
ATOM 2197 C CA . ARG A 1 284 ? 8.061 8.045 -8.663 1.00 85.44 284 ARG A CA 1
ATOM 2198 C C . ARG A 1 284 ? 8.621 7.755 -10.054 1.00 85.44 284 ARG A C 1
ATOM 2200 O O . ARG A 1 284 ? 8.823 8.691 -10.818 1.00 85.44 284 ARG A O 1
ATOM 2207 N N . PRO A 1 285 ? 8.870 6.485 -10.390 1.00 87.88 285 PRO A N 1
ATOM 2208 C CA . PRO A 1 285 ? 9.442 6.123 -11.678 1.00 87.88 285 PRO A CA 1
ATOM 2209 C C . PRO A 1 285 ? 8.458 6.227 -12.844 1.00 87.88 285 PRO A C 1
ATOM 2211 O O . PRO A 1 285 ? 8.847 5.917 -13.962 1.00 87.88 285 PRO A O 1
ATOM 2214 N N . GLY A 1 286 ? 7.193 6.584 -12.589 1.00 91.00 286 GLY A N 1
ATOM 2215 C CA . GLY A 1 286 ? 6.092 6.298 -13.506 1.00 91.00 286 GLY A CA 1
ATOM 2216 C C . GLY A 1 286 ? 5.868 4.788 -13.566 1.00 91.00 286 GLY A C 1
ATOM 2217 O O . GLY A 1 286 ? 6.769 4.029 -13.908 1.00 91.00 286 GLY A O 1
ATOM 2218 N N . TYR A 1 287 ? 4.697 4.308 -13.153 1.00 94.62 287 TYR A N 1
ATOM 2219 C CA . TYR A 1 287 ? 4.399 2.885 -13.280 1.00 94.62 287 TYR A CA 1
ATOM 2220 C C . TYR A 1 287 ? 2.921 2.638 -13.543 1.00 94.62 287 TYR A C 1
ATOM 2222 O O . TYR A 1 287 ? 2.054 3.403 -13.116 1.00 94.62 287 TYR A O 1
ATOM 2230 N N . ALA A 1 288 ? 2.640 1.527 -14.215 1.00 95.12 288 ALA A N 1
ATOM 2231 C CA . ALA A 1 288 ? 1.297 1.013 -14.413 1.00 95.12 288 ALA A CA 1
ATOM 2232 C C . ALA A 1 288 ? 1.257 -0.460 -14.012 1.00 95.12 288 ALA A C 1
ATOM 2234 O O . ALA A 1 288 ? 2.042 -1.265 -14.509 1.00 95.12 288 ALA A O 1
ATOM 2235 N N . PHE A 1 289 ? 0.327 -0.810 -13.126 1.00 96.06 289 PHE A N 1
ATOM 2236 C CA . PHE A 1 289 ? 0.108 -2.181 -12.680 1.00 96.06 289 PHE A CA 1
ATOM 2237 C C . PHE A 1 289 ? -1.310 -2.624 -13.035 1.00 96.06 289 PHE A C 1
ATOM 2239 O O . PHE A 1 289 ? -2.286 -2.055 -12.542 1.00 96.06 289 PHE A O 1
ATOM 2246 N N . THR A 1 290 ? -1.440 -3.612 -13.921 1.00 96.06 290 THR A N 1
ATOM 2247 C CA . THR A 1 290 ? -2.742 -4.037 -14.461 1.00 96.06 290 THR A CA 1
ATOM 2248 C C . THR A 1 290 ? -2.824 -5.556 -14.625 1.00 96.06 290 THR A C 1
ATOM 2250 O O . THR A 1 290 ? -1.796 -6.210 -14.788 1.00 96.06 290 THR A O 1
ATOM 2253 N N . PRO A 1 291 ? -4.023 -6.163 -14.574 1.00 95.81 291 PRO A N 1
ATOM 2254 C CA . PRO A 1 291 ? -4.189 -7.567 -14.941 1.00 95.81 291 PRO A CA 1
ATOM 2255 C C . PRO A 1 291 ? -3.751 -7.823 -16.391 1.00 95.81 291 PRO A C 1
ATOM 2257 O O . PRO A 1 291 ? -4.085 -7.045 -17.284 1.00 95.81 291 PRO A O 1
ATOM 2260 N N . SER A 1 292 ? -3.037 -8.923 -16.636 1.00 96.12 292 SER A N 1
ATOM 2261 C CA . SER A 1 292 ? -2.653 -9.339 -17.989 1.00 96.12 292 SER A CA 1
ATOM 2262 C C . SER A 1 292 ? -3.829 -10.013 -18.711 1.00 96.12 292 SER A C 1
ATOM 2264 O O . SER A 1 292 ? -4.645 -10.672 -18.063 1.00 96.12 292 SER A O 1
ATOM 2266 N N . PRO A 1 293 ? -3.894 -9.964 -20.056 1.00 93.94 293 PRO A N 1
ATOM 2267 C CA . PRO A 1 293 ? -4.779 -10.837 -20.831 1.00 93.94 293 PRO A CA 1
ATOM 2268 C C . PRO A 1 293 ? -4.485 -12.333 -20.629 1.00 93.94 293 PRO A C 1
ATOM 2270 O O . PRO A 1 293 ? -5.358 -13.171 -20.848 1.00 93.94 293 PRO A O 1
ATOM 2273 N N . LYS A 1 294 ? -3.254 -12.680 -20.225 1.00 94.12 294 LYS A N 1
ATOM 2274 C CA . LYS A 1 294 ? -2.858 -14.053 -19.893 1.00 94.12 294 LYS A CA 1
ATOM 2275 C C . LYS A 1 294 ? -3.311 -14.386 -18.468 1.00 94.12 294 LYS A C 1
ATOM 2277 O O . LYS A 1 294 ? -2.897 -13.723 -17.519 1.00 94.12 294 LYS A O 1
ATOM 2282 N N . GLU A 1 295 ? -4.126 -15.430 -18.320 1.00 91.31 295 GLU A N 1
ATOM 2283 C CA . GLU A 1 295 ? -4.600 -15.904 -17.012 1.00 91.31 295 GLU A CA 1
ATOM 2284 C C . GLU A 1 295 ? -3.422 -16.225 -16.075 1.00 91.31 295 GLU A C 1
ATOM 2286 O O . GLU A 1 295 ? -2.473 -16.893 -16.484 1.00 91.31 295 GLU A O 1
ATOM 2291 N N . GLY A 1 296 ? -3.504 -15.768 -14.821 1.00 93.00 296 GLY A N 1
ATOM 2292 C CA . GLY A 1 296 ? -2.457 -15.966 -13.813 1.00 93.00 296 GLY A CA 1
ATOM 2293 C C . GLY A 1 296 ? -1.316 -14.950 -13.882 1.00 93.00 296 GLY A C 1
ATOM 2294 O O . GLY A 1 296 ? -0.333 -15.103 -13.170 1.00 93.00 296 GLY A O 1
ATOM 2295 N N . TYR A 1 297 ? -1.425 -13.909 -14.713 1.00 96.50 297 TYR A N 1
ATOM 2296 C CA . TYR A 1 297 ? -0.386 -12.889 -14.831 1.00 96.50 297 TYR A CA 1
ATOM 2297 C C . TYR A 1 297 ? -0.919 -11.479 -14.593 1.00 96.50 297 TYR A C 1
ATOM 2299 O O . TYR A 1 297 ? -2.048 -11.134 -14.949 1.00 96.50 297 TYR A O 1
ATOM 2307 N N . TYR A 1 298 ? -0.046 -10.634 -14.059 1.00 97.38 298 TYR A N 1
ATOM 2308 C CA . TYR A 1 298 ? -0.196 -9.185 -14.037 1.00 97.38 298 TYR A CA 1
ATOM 2309 C C . TYR A 1 298 ? 0.917 -8.545 -14.868 1.00 97.38 298 TYR A C 1
ATOM 2311 O O . TYR A 1 298 ? 1.981 -9.127 -15.053 1.00 97.38 298 TYR A O 1
ATOM 2319 N N . GLN A 1 299 ? 0.656 -7.358 -15.400 1.00 97.12 299 GLN A N 1
ATOM 2320 C CA . GLN A 1 299 ? 1.616 -6.544 -16.132 1.00 97.12 299 GLN A CA 1
ATOM 2321 C C . GLN A 1 299 ? 2.027 -5.361 -15.262 1.00 97.12 299 GLN A C 1
ATOM 2323 O O . GLN A 1 299 ? 1.174 -4.579 -14.836 1.00 97.12 299 GLN A O 1
ATOM 2328 N N . LEU A 1 300 ? 3.330 -5.234 -15.030 1.00 97.00 300 LEU A N 1
ATOM 2329 C CA . LEU A 1 300 ? 3.958 -4.081 -14.405 1.00 97.00 300 LEU A CA 1
ATOM 2330 C C . LEU A 1 300 ? 4.814 -3.364 -15.448 1.00 97.00 300 LEU A C 1
ATOM 2332 O O . LEU A 1 300 ? 5.795 -3.916 -15.933 1.00 97.00 300 LEU A O 1
ATOM 2336 N N . ASN A 1 301 ? 4.436 -2.143 -15.800 1.00 96.62 301 ASN A N 1
ATOM 2337 C CA . ASN A 1 301 ? 5.246 -1.255 -16.624 1.00 96.62 301 ASN A CA 1
ATOM 2338 C C . ASN A 1 301 ? 5.895 -0.202 -15.723 1.00 96.62 301 ASN A C 1
ATOM 2340 O O . ASN A 1 301 ? 5.195 0.364 -14.883 1.00 96.62 301 ASN A O 1
ATOM 2344 N N . VAL A 1 302 ? 7.190 0.055 -15.894 1.00 96.19 302 VAL A N 1
ATOM 2345 C CA . VAL A 1 302 ? 7.945 1.081 -15.163 1.00 96.19 302 VAL A CA 1
ATOM 2346 C C . VAL A 1 302 ? 8.618 1.990 -16.188 1.00 96.19 302 VAL A C 1
ATOM 2348 O O . VAL A 1 302 ? 9.281 1.501 -17.096 1.00 96.19 302 VAL A O 1
ATOM 2351 N N . GLU A 1 303 ? 8.429 3.302 -16.084 1.00 95.00 303 GLU A N 1
ATOM 2352 C CA . GLU A 1 303 ? 8.858 4.261 -17.115 1.00 95.00 303 GLU A CA 1
ATOM 2353 C C . GLU A 1 303 ? 10.304 4.741 -16.920 1.00 95.00 303 GLU A C 1
ATOM 2355 O O . GLU A 1 303 ? 10.914 5.236 -17.863 1.00 95.00 303 GLU A O 1
ATOM 2360 N N . THR A 1 304 ? 10.866 4.569 -15.721 1.00 94.62 304 THR A N 1
ATOM 2361 C CA . THR A 1 304 ? 12.218 5.026 -15.367 1.00 94.62 304 THR A CA 1
ATOM 2362 C C . THR A 1 304 ? 13.111 3.857 -14.957 1.00 94.62 304 THR A C 1
ATOM 2364 O O . THR A 1 304 ? 12.686 2.959 -14.228 1.00 94.62 304 THR A O 1
ATOM 2367 N N . GLU A 1 305 ? 14.364 3.887 -15.402 1.00 94.44 305 GLU A N 1
ATOM 2368 C CA . GLU A 1 305 ? 15.391 2.910 -15.035 1.00 94.44 305 GLU A CA 1
ATOM 2369 C C . GLU A 1 305 ? 15.800 3.004 -13.558 1.00 94.44 305 GLU A C 1
ATOM 2371 O O . GLU A 1 305 ? 15.575 4.011 -12.882 1.00 94.44 305 GLU A O 1
ATOM 2376 N N . GLY A 1 306 ? 16.418 1.942 -13.053 1.00 93.75 306 GLY A N 1
ATOM 2377 C CA . GLY A 1 306 ? 16.945 1.845 -11.701 1.00 93.75 306 GLY A CA 1
ATOM 2378 C C . GLY A 1 306 ? 16.373 0.676 -10.909 1.00 93.75 306 GLY A C 1
ATOM 2379 O O . GLY A 1 306 ? 15.605 -0.148 -11.406 1.00 93.75 306 GLY A O 1
ATOM 2380 N N . GLN A 1 307 ? 16.768 0.612 -9.641 1.00 94.44 307 GLN A N 1
ATOM 2381 C CA . GLN A 1 307 ? 16.261 -0.376 -8.699 1.00 94.44 307 GLN A CA 1
ATOM 2382 C C . GLN A 1 307 ? 15.033 0.173 -7.973 1.00 94.44 307 GLN A C 1
ATOM 2384 O O . GLN A 1 307 ? 15.102 1.213 -7.309 1.00 94.44 307 GLN A O 1
ATOM 2389 N N . TRP A 1 308 ? 13.924 -0.551 -8.086 1.00 95.12 308 TRP A N 1
ATOM 2390 C CA . TRP A 1 308 ? 12.633 -0.164 -7.535 1.00 95.12 308 TRP A CA 1
ATOM 2391 C C . TRP A 1 308 ? 12.089 -1.252 -6.624 1.00 95.12 308 TRP A C 1
ATOM 2393 O O . TRP A 1 308 ? 12.020 -2.418 -7.010 1.00 95.12 308 TRP A O 1
ATOM 2403 N N . ASP A 1 309 ? 11.670 -0.850 -5.429 1.00 96.06 309 ASP A N 1
ATOM 2404 C CA . ASP A 1 309 ? 11.047 -1.736 -4.457 1.00 96.06 309 ASP A CA 1
ATOM 2405 C C . ASP A 1 309 ? 9.530 -1.599 -4.527 1.00 96.06 309 ASP A C 1
ATOM 2407 O O . ASP A 1 309 ? 8.978 -0.497 -4.555 1.00 96.06 309 ASP A O 1
ATOM 2411 N N . PHE A 1 310 ? 8.848 -2.732 -4.526 1.00 97.00 310 PHE A N 1
ATOM 2412 C CA . PHE A 1 310 ? 7.402 -2.830 -4.590 1.00 97.00 310 PHE A CA 1
ATOM 2413 C C . PHE A 1 310 ? 6.886 -3.705 -3.454 1.00 97.00 310 PHE A C 1
ATOM 2415 O O . PHE A 1 310 ? 7.593 -4.547 -2.895 1.00 97.00 310 PHE A O 1
ATOM 2422 N N . ALA A 1 311 ? 5.613 -3.519 -3.138 1.00 97.69 311 ALA A N 1
ATOM 2423 C CA . ALA A 1 311 ? 4.861 -4.438 -2.313 1.00 97.69 311 ALA A CA 1
ATOM 2424 C C . ALA A 1 311 ? 3.537 -4.786 -2.973 1.00 97.69 311 ALA A C 1
ATOM 2426 O O . ALA A 1 311 ? 2.892 -3.944 -3.604 1.00 97.69 311 ALA A O 1
ATOM 2427 N N . LEU A 1 312 ? 3.102 -6.021 -2.759 1.00 97.19 312 LEU A N 1
ATOM 2428 C CA . LEU A 1 312 ? 1.753 -6.455 -3.072 1.00 97.19 312 LEU A CA 1
ATOM 2429 C C . LEU A 1 312 ? 1.120 -7.137 -1.868 1.00 97.19 312 LEU A C 1
ATOM 2431 O O . LEU A 1 312 ? 1.790 -7.765 -1.050 1.00 97.19 312 LEU A O 1
ATOM 2435 N N . LEU A 1 313 ? -0.197 -7.009 -1.785 1.00 97.25 313 LEU A N 1
ATOM 2436 C CA . LEU A 1 313 ? -1.034 -7.742 -0.853 1.00 97.25 313 LEU A CA 1
ATOM 2437 C C . LEU A 1 313 ? -1.898 -8.700 -1.665 1.00 97.25 313 LEU A C 1
ATOM 2439 O O . LEU A 1 313 ? -2.727 -8.256 -2.464 1.00 97.25 313 LEU A O 1
ATOM 2443 N N . ALA A 1 314 ? -1.722 -10.001 -1.460 1.00 97.06 314 ALA A N 1
ATOM 2444 C CA . ALA A 1 314 ? -2.496 -11.039 -2.122 1.00 97.06 314 ALA A CA 1
ATOM 2445 C C . ALA A 1 314 ? -3.319 -11.849 -1.117 1.00 97.06 314 ALA A C 1
ATOM 2447 O O . ALA A 1 314 ? -2.909 -12.079 0.018 1.00 97.06 314 ALA A O 1
ATOM 2448 N N . VAL A 1 315 ? -4.495 -12.298 -1.544 1.00 96.44 315 VAL A N 1
ATOM 2449 C CA . VAL A 1 315 ? -5.424 -13.092 -0.735 1.00 96.44 315 VAL A CA 1
ATOM 2450 C C . VAL A 1 315 ? -5.666 -14.421 -1.448 1.00 96.44 315 VAL A C 1
ATOM 2452 O O . VAL A 1 315 ? -5.957 -14.405 -2.650 1.00 96.44 315 VAL A O 1
ATOM 2455 N N . PRO A 1 316 ? -5.560 -15.564 -0.747 1.00 96.50 316 PRO A N 1
ATOM 2456 C CA . PRO A 1 316 ? -5.885 -16.852 -1.316 1.00 96.50 316 PRO A CA 1
ATOM 2457 C C . PRO A 1 316 ? -7.380 -16.928 -1.622 1.00 96.50 316 PRO A C 1
ATOM 2459 O O . PRO A 1 316 ? -8.243 -16.337 -0.967 1.00 96.50 316 PRO A O 1
ATOM 2462 N N . THR A 1 317 ? -7.699 -17.685 -2.650 1.00 95.62 317 THR A N 1
ATOM 2463 C CA . THR A 1 317 ? -9.031 -17.832 -3.202 1.00 95.62 317 THR A CA 1
ATOM 2464 C C . THR A 1 317 ? -9.380 -19.303 -3.304 1.00 95.62 317 THR A C 1
ATOM 2466 O O . THR A 1 317 ? -8.532 -20.178 -3.446 1.00 95.62 317 THR A O 1
ATOM 2469 N N . LYS A 1 318 ? -10.673 -19.589 -3.210 1.00 95.19 318 LYS A N 1
ATOM 2470 C CA . LYS A 1 318 ? -11.209 -20.931 -3.364 1.00 95.19 318 LYS A CA 1
ATOM 2471 C C . LYS A 1 318 ? -12.349 -20.905 -4.357 1.00 95.19 318 LYS A C 1
ATOM 2473 O O . LYS A 1 318 ? -13.281 -20.105 -4.238 1.00 95.19 318 LYS A O 1
ATOM 2478 N N . GLN A 1 319 ? -12.305 -21.828 -5.306 1.00 93.56 319 GLN A N 1
ATOM 2479 C CA . GLN A 1 319 ? -13.421 -22.060 -6.202 1.00 93.56 319 GLN A CA 1
ATOM 2480 C C . GLN A 1 319 ? -14.560 -22.751 -5.437 1.00 93.56 319 GLN A C 1
ATOM 2482 O O . GLN A 1 319 ? -14.399 -23.838 -4.880 1.00 93.56 319 GLN A O 1
ATOM 2487 N N . VAL A 1 320 ? -15.723 -22.104 -5.390 1.00 92.62 320 VAL A N 1
ATOM 2488 C CA . VAL A 1 320 ? -16.961 -22.632 -4.807 1.00 92.62 320 VAL A CA 1
ATOM 2489 C C . VAL A 1 320 ? -17.993 -22.712 -5.929 1.00 92.62 320 VAL A C 1
ATOM 2491 O O . VAL A 1 320 ? -18.725 -21.761 -6.211 1.00 92.62 320 VAL A O 1
ATOM 2494 N N . GLY A 1 321 ? -18.005 -23.850 -6.627 1.00 92.44 321 GLY A N 1
ATOM 2495 C CA . GLY A 1 321 ? -18.795 -24.035 -7.845 1.00 92.44 321 GLY A CA 1
ATOM 2496 C C . GLY A 1 321 ? -18.248 -23.192 -9.000 1.00 92.44 321 GLY A C 1
ATOM 2497 O O . GLY A 1 321 ? -17.107 -23.371 -9.417 1.00 92.44 321 GLY A O 1
ATOM 2498 N N . ARG A 1 322 ? -19.062 -22.264 -9.517 1.00 92.69 322 ARG A N 1
ATOM 2499 C CA . ARG A 1 322 ? -18.673 -21.326 -10.591 1.00 92.69 322 ARG A CA 1
ATOM 2500 C C . ARG A 1 322 ? -18.131 -19.986 -10.077 1.00 92.69 322 ARG A C 1
ATOM 2502 O O . ARG A 1 322 ? -17.779 -19.133 -10.880 1.00 92.69 322 ARG A O 1
ATOM 2509 N N . ILE A 1 323 ? -18.098 -19.782 -8.758 1.00 91.69 323 ILE A N 1
ATOM 2510 C CA . ILE A 1 323 ? -17.700 -18.512 -8.141 1.00 91.69 323 ILE A CA 1
ATOM 2511 C C . ILE A 1 323 ? -16.363 -18.699 -7.430 1.00 91.69 323 ILE A C 1
ATOM 2513 O O . ILE A 1 323 ? -16.219 -19.594 -6.596 1.00 91.69 323 ILE A O 1
ATOM 2517 N N . THR A 1 324 ? -15.409 -17.818 -7.706 1.00 91.81 324 THR A N 1
ATOM 2518 C CA . THR A 1 324 ? -14.167 -17.706 -6.935 1.00 91.81 324 THR A CA 1
ATOM 2519 C C . THR A 1 324 ? -14.420 -16.829 -5.713 1.00 91.81 324 THR A C 1
ATOM 2521 O O . THR A 1 324 ? -14.853 -15.684 -5.846 1.00 91.81 324 THR A O 1
ATOM 2524 N N . ARG A 1 325 ? -14.196 -17.366 -4.509 1.00 93.38 325 ARG A N 1
ATOM 2525 C CA . ARG A 1 325 ? -14.349 -16.634 -3.244 1.00 93.38 325 ARG A CA 1
ATOM 2526 C C . ARG A 1 325 ? -12.994 -16.399 -2.593 1.00 93.38 325 ARG A C 1
ATOM 2528 O O . ARG A 1 325 ? -12.182 -17.313 -2.524 1.00 93.38 325 ARG A O 1
ATOM 2535 N N . GLU A 1 326 ? -12.788 -15.192 -2.084 1.00 93.06 326 GLU A N 1
ATOM 2536 C CA . GLU A 1 326 ? -11.631 -14.849 -1.253 1.00 93.06 326 GLU A CA 1
ATOM 2537 C C . GLU A 1 326 ? -11.739 -15.559 0.103 1.00 93.06 326 GLU A C 1
ATOM 2539 O O . GLU A 1 326 ? -12.825 -15.634 0.689 1.00 93.06 326 GLU A O 1
ATOM 2544 N N . LEU A 1 327 ? -10.622 -16.094 0.595 1.00 90.75 327 LEU A N 1
ATOM 2545 C CA . LEU A 1 327 ? -10.520 -16.673 1.928 1.00 90.75 327 LEU A CA 1
ATOM 2546 C C . LEU A 1 327 ? -10.076 -15.568 2.901 1.00 90.75 327 LEU A C 1
ATOM 2548 O O . LEU A 1 327 ? -8.921 -15.157 2.874 1.00 90.75 327 LEU A O 1
ATOM 2552 N N . PRO A 1 328 ? -10.966 -15.062 3.773 1.00 76.00 328 PRO A N 1
ATOM 2553 C CA . PRO A 1 328 ? -10.699 -13.865 4.578 1.00 76.00 328 PRO A CA 1
ATOM 2554 C C . PRO A 1 328 ? -9.711 -14.091 5.734 1.00 76.00 328 PRO A C 1
ATOM 2556 O O . PRO A 1 328 ? -9.404 -13.152 6.470 1.00 76.00 328 PRO A O 1
ATOM 2559 N N . SER A 1 329 ? -9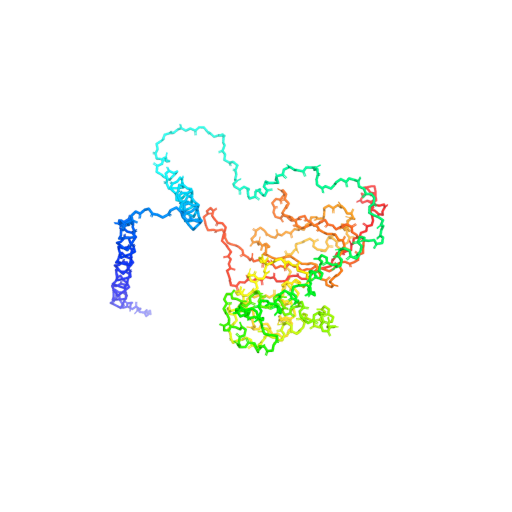.279 -15.334 5.956 1.00 80.12 329 SER A N 1
ATOM 2560 C CA . SER A 1 329 ? -8.431 -15.716 7.085 1.00 80.12 329 SER A CA 1
ATOM 2561 C C . SER A 1 329 ? -6.955 -15.424 6.858 1.00 80.12 329 SER A C 1
ATOM 2563 O O . SER A 1 329 ? -6.232 -15.262 7.835 1.00 80.12 329 SER A O 1
ATOM 2565 N N . GLU A 1 330 ? -6.512 -15.374 5.603 1.00 91.19 330 GLU A N 1
ATOM 2566 C CA . GLU A 1 330 ? -5.095 -15.319 5.266 1.00 91.19 330 GLU A CA 1
ATOM 2567 C C . GLU A 1 330 ? -4.858 -14.295 4.156 1.00 91.19 330 GLU A C 1
ATOM 2569 O O . GLU A 1 330 ? -5.663 -14.126 3.246 1.00 91.19 330 GLU A O 1
ATOM 2574 N N . SER A 1 331 ? -3.781 -13.536 4.254 1.00 95.56 331 SER A N 1
ATOM 2575 C CA . SER A 1 331 ? -3.323 -12.600 3.237 1.00 95.56 331 SER A CA 1
ATOM 2576 C C . SER A 1 331 ? -1.808 -12.584 3.296 1.00 95.56 331 SER A C 1
ATOM 2578 O O . SER A 1 331 ? -1.226 -12.577 4.382 1.00 95.56 331 SER A O 1
ATOM 2580 N N . ILE A 1 332 ? -1.171 -12.605 2.138 1.00 97.44 332 ILE A N 1
ATOM 2581 C CA . ILE A 1 332 ? 0.277 -12.584 2.028 1.00 97.44 332 ILE A CA 1
ATOM 2582 C C . ILE A 1 332 ? 0.691 -11.208 1.536 1.00 97.44 332 ILE A C 1
ATOM 2584 O O . ILE A 1 332 ? 0.228 -10.745 0.492 1.00 97.44 332 ILE A O 1
ATOM 2588 N N . LEU A 1 333 ? 1.535 -10.556 2.325 1.00 97.88 333 LEU A N 1
ATOM 2589 C CA . LEU A 1 333 ? 2.213 -9.332 1.952 1.00 97.88 333 LEU A CA 1
ATOM 2590 C C . LEU A 1 333 ? 3.610 -9.705 1.463 1.00 97.88 333 LEU A C 1
ATOM 2592 O O . LEU A 1 333 ? 4.447 -10.177 2.232 1.00 97.88 333 LEU A O 1
ATOM 2596 N N . GLU A 1 334 ? 3.856 -9.478 0.183 1.00 98.00 334 GLU A N 1
ATOM 2597 C CA . GLU A 1 334 ? 5.147 -9.730 -0.446 1.00 98.00 334 GLU A CA 1
ATOM 2598 C C . GLU A 1 334 ? 5.832 -8.405 -0.769 1.00 98.00 334 GLU A C 1
ATOM 2600 O O . GLU A 1 334 ? 5.219 -7.512 -1.359 1.00 98.00 334 GLU A O 1
ATOM 2605 N N . LYS A 1 335 ? 7.102 -8.284 -0.370 1.00 97.69 335 LYS A N 1
ATOM 2606 C CA . LYS A 1 335 ? 8.005 -7.200 -0.774 1.00 97.69 335 LYS A CA 1
ATOM 2607 C C . LYS A 1 335 ? 8.961 -7.765 -1.816 1.00 97.69 335 LYS A C 1
ATOM 2609 O O . LYS A 1 335 ? 9.546 -8.819 -1.580 1.00 97.69 335 LYS A O 1
ATOM 2614 N N . PHE A 1 336 ? 9.141 -7.073 -2.931 1.00 96.50 336 PHE A N 1
ATOM 2615 C CA . PHE A 1 336 ? 10.053 -7.506 -3.985 1.00 96.50 336 PHE A CA 1
ATOM 2616 C C . PHE A 1 336 ? 10.715 -6.307 -4.660 1.00 96.50 336 PHE A C 1
ATOM 2618 O O . PHE A 1 336 ? 10.164 -5.207 -4.667 1.00 96.50 336 PHE A O 1
ATOM 2625 N N . SER A 1 337 ? 11.891 -6.529 -5.236 1.00 95.19 337 SER A N 1
ATOM 2626 C CA . SER A 1 337 ? 12.653 -5.503 -5.948 1.00 95.19 337 SER A CA 1
ATOM 2627 C C . SER A 1 337 ? 12.752 -5.868 -7.422 1.00 95.19 337 SER A C 1
ATOM 2629 O O . SER A 1 337 ? 12.936 -7.037 -7.762 1.00 95.19 337 SER A O 1
ATOM 2631 N N . LEU A 1 338 ? 12.676 -4.869 -8.296 1.00 93.88 338 LEU A N 1
ATOM 2632 C CA . LEU A 1 338 ? 12.958 -5.016 -9.719 1.00 93.88 338 LEU A CA 1
ATOM 2633 C C . LEU A 1 338 ? 14.075 -4.067 -10.123 1.00 93.88 338 LEU A C 1
ATOM 2635 O O . LEU A 1 338 ? 14.050 -2.883 -9.790 1.00 93.88 338 LEU A O 1
ATOM 2639 N N . ASN A 1 339 ? 15.031 -4.599 -10.876 1.00 94.38 339 ASN A N 1
ATOM 2640 C CA . ASN A 1 339 ? 15.977 -3.785 -11.616 1.00 94.38 339 ASN A CA 1
ATOM 2641 C C . ASN A 1 339 ? 15.375 -3.479 -12.991 1.00 94.38 339 ASN A C 1
ATOM 2643 O O . ASN A 1 339 ? 15.014 -4.407 -13.718 1.00 94.38 339 ASN A O 1
ATOM 2647 N N . VAL A 1 340 ? 15.240 -2.196 -13.314 1.00 94.31 340 VAL A N 1
ATOM 2648 C CA . VAL A 1 340 ? 14.713 -1.706 -14.588 1.00 94.31 340 VAL A CA 1
ATOM 2649 C C . VAL A 1 340 ? 15.860 -1.084 -15.376 1.00 94.31 340 VAL A C 1
ATOM 2651 O O . VAL A 1 340 ? 16.532 -0.197 -14.859 1.00 94.31 340 VAL A O 1
ATOM 2654 N N . ILE A 1 341 ? 16.078 -1.535 -16.607 1.00 93.88 341 ILE A N 1
ATOM 2655 C CA . ILE A 1 341 ? 17.133 -1.032 -17.502 1.00 93.88 341 ILE A CA 1
ATOM 2656 C C . ILE A 1 341 ? 16.539 -0.268 -18.679 1.00 93.88 341 ILE A C 1
ATOM 2658 O O . ILE A 1 341 ? 15.370 -0.464 -19.032 1.00 93.88 341 ILE A O 1
ATOM 2662 N N . GLU A 1 342 ? 17.346 0.584 -19.302 1.00 92.75 342 GLU A N 1
ATOM 2663 C CA . GLU A 1 342 ? 16.958 1.263 -20.531 1.00 92.75 342 GLU A CA 1
ATOM 2664 C C . GLU A 1 342 ? 16.729 0.254 -21.674 1.00 92.75 342 GLU A C 1
ATOM 2666 O O . GLU A 1 342 ? 17.408 -0.768 -21.789 1.00 92.75 342 GLU A O 1
ATOM 2671 N N . ALA A 1 343 ? 15.771 0.541 -22.560 1.00 86.38 343 ALA A N 1
ATOM 2672 C CA . ALA A 1 343 ? 15.490 -0.296 -23.730 1.00 86.38 343 ALA A CA 1
ATOM 2673 C C . ALA A 1 343 ? 16.685 -0.465 -24.683 1.00 86.38 343 ALA A C 1
ATOM 2675 O O . ALA A 1 343 ? 16.766 -1.470 -25.386 1.00 86.38 343 ALA A O 1
ATOM 2676 N N . SER A 1 344 ? 17.612 0.494 -24.692 1.00 86.56 344 SER A N 1
ATOM 2677 C CA . SER A 1 344 ? 18.867 0.451 -25.451 1.00 86.56 344 SER A CA 1
ATOM 2678 C C . SER A 1 344 ? 19.827 -0.643 -24.953 1.00 86.56 344 SER A C 1
ATOM 2680 O O . SER A 1 344 ? 20.612 -1.169 -25.739 1.00 86.56 344 SER A O 1
ATOM 2682 N N . GLU A 1 345 ? 19.737 -1.001 -23.671 1.00 82.38 345 GLU A N 1
ATOM 2683 C CA . GLU A 1 345 ? 20.598 -1.969 -22.984 1.00 82.38 345 GLU A CA 1
ATOM 2684 C C . GLU A 1 345 ? 19.972 -3.366 -22.910 1.00 82.38 345 GLU A C 1
ATOM 2686 O O . GLU A 1 345 ? 20.566 -4.298 -22.363 1.00 82.38 345 GLU A O 1
ATOM 2691 N N . ALA A 1 346 ? 18.754 -3.529 -23.434 1.00 78.38 346 ALA A N 1
ATOM 2692 C CA . ALA A 1 346 ? 18.080 -4.811 -23.420 1.00 78.38 346 ALA A CA 1
ATOM 2693 C C . ALA A 1 346 ? 18.886 -5.827 -24.256 1.00 78.38 346 ALA A C 1
ATOM 2695 O O . ALA A 1 346 ? 19.129 -5.574 -25.440 1.00 78.38 346 ALA A O 1
ATOM 2696 N N . PRO A 1 347 ? 19.273 -6.985 -23.681 1.00 74.38 347 PRO A N 1
ATOM 2697 C CA . PRO A 1 347 ? 20.024 -7.999 -24.409 1.00 74.38 347 PRO A CA 1
ATOM 2698 C C . PRO A 1 347 ? 19.248 -8.413 -25.653 1.00 74.38 347 PRO A C 1
ATOM 2700 O O . PRO A 1 347 ? 18.055 -8.746 -25.584 1.00 74.38 347 PRO A O 1
ATOM 2703 N N . THR A 1 348 ? 19.925 -8.361 -26.795 1.00 75.00 348 THR A N 1
ATOM 2704 C CA . THR A 1 348 ? 19.310 -8.720 -28.072 1.00 75.00 348 THR A CA 1
ATOM 2705 C C . THR A 1 348 ? 18.911 -10.196 -28.042 1.00 75.00 348 THR A C 1
ATOM 2707 O O . THR A 1 348 ? 19.506 -11.003 -27.330 1.00 75.00 348 THR A O 1
ATOM 2710 N N . LEU A 1 349 ? 17.878 -10.583 -28.801 1.00 66.56 349 LEU A N 1
ATOM 2711 C CA . LEU A 1 349 ? 17.423 -11.984 -28.846 1.00 66.56 349 LEU A CA 1
ATOM 2712 C C . LEU A 1 349 ? 18.551 -12.962 -29.227 1.00 66.56 349 LEU A C 1
ATOM 2714 O O . LEU A 1 349 ? 18.481 -14.130 -28.860 1.00 66.56 349 LEU A O 1
ATOM 2718 N N . GLU A 1 350 ? 19.585 -12.477 -29.918 1.00 68.31 350 GLU A N 1
ATOM 2719 C CA . GLU A 1 350 ? 20.779 -13.240 -30.293 1.00 68.31 350 GLU A CA 1
ATOM 2720 C C . GLU A 1 350 ? 21.703 -13.553 -29.105 1.00 68.31 350 GLU A C 1
ATOM 2722 O O . GLU A 1 350 ? 22.401 -14.557 -29.143 1.00 68.31 350 GLU A O 1
ATOM 2727 N N . GLU A 1 351 ? 21.683 -12.758 -28.032 1.00 61.53 351 GLU A N 1
ATOM 2728 C CA . GLU A 1 351 ? 22.500 -12.984 -26.827 1.00 61.53 351 GLU A CA 1
ATOM 2729 C C . GLU A 1 351 ? 21.848 -13.958 -25.833 1.00 61.53 351 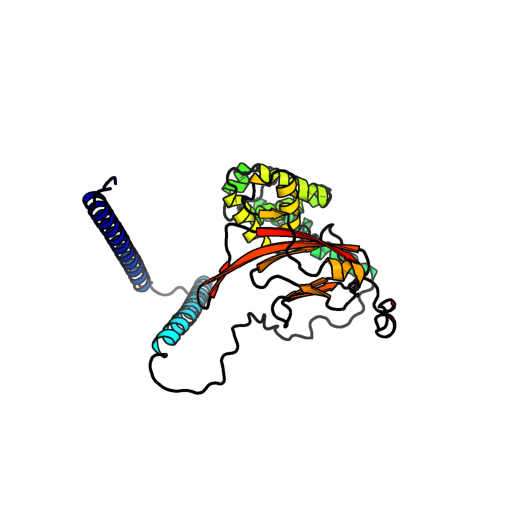GLU A C 1
ATOM 2731 O O . GLU A 1 351 ? 22.507 -14.425 -24.904 1.00 61.53 351 GLU A O 1
ATOM 2736 N N . LYS A 1 352 ? 20.553 -14.260 -26.004 1.00 58.50 352 LYS A N 1
ATOM 2737 C CA . LYS A 1 352 ? 19.802 -15.193 -25.143 1.00 58.50 352 LYS A CA 1
ATOM 2738 C C . LYS A 1 352 ? 19.679 -16.611 -25.714 1.00 58.50 352 LYS A C 1
ATOM 2740 O O . LYS A 1 352 ? 19.166 -17.481 -25.007 1.00 58.50 352 LYS A O 1
ATOM 2745 N N . ALA A 1 353 ? 20.070 -16.820 -26.971 1.00 53.84 353 ALA A N 1
ATOM 2746 C CA . ALA A 1 353 ? 20.058 -18.118 -27.652 1.00 53.84 353 ALA A CA 1
ATOM 2747 C C . ALA A 1 353 ? 21.418 -18.809 -27.513 1.00 53.84 353 ALA A C 1
ATOM 2749 O O . ALA A 1 353 ? 21.416 -20.046 -27.312 1.00 53.84 353 ALA A O 1
#

Radius of gyration: 28.01 Å; chains: 1; bounding box: 73×88×54 Å

Foldseek 3Di:
DDDDDDPVPVVVVVVVVVVVVVVVVVVVVVVVVVVVVVVVVVVVPDDDDDDDPDPVVVVVVVVVVVVVVVVVVVVVVVVVVVPPPDDDDDDDDDDDDDPPPPDPDDVDPDPDDDDPPVVVVVVVVCVQLDVLVVVVVVVVVCVVVVHDDPADLPDALARLLVVQPCNLVNLVNNLSVCVVVVDDQLSSLLVLLVRLVRHPDLVSVVVSLLVNQVDDNRFHHSLSSVVSNCVVPVVSNQAEEADDFFPCQVVLVPPNAAEAQDWDKTFGPLQKDWDDKDWPDRDPQDWDWACDPDRRIITIHGHHFAKTKMKIKMFGWDDDDPDIHTDPRHIYIYIHMGGYYYPVPPDDPVNVD